Protein AF-A0A3C0BPY2-F1 (afdb_monomer)

pLDDT: mean 86.19, std 9.71, range [34.94, 95.62]

Solvent-accessible surface area (backbone atoms only — not comparable to full-atom values): 15015 Å² total; per-residue (Å²): 134,81,84,70,75,48,92,58,72,43,79,40,44,91,86,56,88,75,58,68,82,54,58,78,45,29,58,72,41,41,40,26,72,79,53,64,65,66,33,53,50,32,56,71,40,47,42,80,55,48,76,38,57,91,52,96,40,72,68,47,21,51,50,53,37,51,58,72,56,30,87,51,79,43,74,41,71,86,75,75,68,64,55,40,100,46,74,91,61,72,80,88,41,71,66,59,61,61,54,55,76,70,46,41,97,90,46,38,63,66,58,65,41,51,59,55,40,57,75,55,76,62,38,58,53,54,41,48,53,54,39,66,56,54,69,82,60,27,76,34,33,32,38,45,33,87,85,64,82,70,95,69,82,37,63,69,36,43,80,42,38,66,66,59,51,58,70,69,60,76,79,78,63,65,70,67,81,84,75,74,90,65,59,60,56,69,73,55,34,58,49,38,49,52,50,51,47,72,73,33,77,83,36,70,68,44,45,39,67,76,37,44,70,56,39,50,55,28,76,69,39,94,52,67,72,66,23,52,52,42,46,52,52,48,51,54,52,48,54,54,50,51,55,52,48,50,49,74,76,76,105

Sequence (251 aa):
YEVGSCSAPLALSAESFCAKRIISGCTVIPLSYGDGLESALLSYCGIPAAHAERNGTVSGTAAEFALDITSGPVFLCGLDLNAPAGYQHAQPNCIEVRNSSFDNRTVPKEGRISASRFSSQSLSVYSGWFKSLPAEKTKRLFRLSDHFKFADTLGSVADTDFDFFADSADGRNVFPAFTDANIPPQAELLKSERQFFENNKSSNEWLHSVFPAEYLGFMRSAGGQDAEAKKNSLLKRNDVLLSHLERILYE

Secondary structure (DSSP, 8-state):
------SS-EEEETT----HHHHTTS-EEEEE-SSHHHHHHHHHTT---EE----SSHHHHHHHHHHHH-SS-EEEES---S--SS-SSPSS-HHHHHHHTT--SSS-HHHHHHHTTS--HHHHHHHHHHHHS-HHHHTTEEEE-SS---SS-BTTBEEE-HHHHHHT--S---------TTPPPHHHHHHHHHHHHHHHTT-HHHHHHHSHHHHHHHHTS-SHHHHHHHHHHHHHHHHHHHHHHHHHHH-

Foldseek 3Di:
DDDDQDPDAAEDEPPDDDDPSNPVRHHYAYEDCCDFDVNVLCVLLQNDHQYWHDQLDPQRRVLVSPLVLWPAADEAEPPQLAQDQFDPDDPPDPVLVVCCVVADPVCHPNNVGNVSNPDDPSSVVVLVSLQPDDPVSLVRAEYEDCPDDHPDDSHSNYYDYVVVVVVRPPVPIDHRDDDPVRRDDPVSSLVSSVVVCVVPLPDLSNLCRPPVPLSVVLVPDPDDPSNVVSVVVSNVVSVVVVVVVCVVSPD

Structure (mmCIF, N/CA/C/O backbone):
data_AF-A0A3C0BPY2-F1
#
_entry.id   AF-A0A3C0BPY2-F1
#
loop_
_atom_site.group_PDB
_atom_site.id
_atom_site.type_symbol
_atom_site.label_atom_id
_atom_site.label_alt_id
_atom_site.label_comp_id
_atom_site.label_asym_id
_atom_site.label_entity_id
_atom_site.label_seq_id
_atom_site.pdbx_PDB_ins_code
_atom_site.Cartn_x
_atom_site.Cartn_y
_atom_site.Cartn_z
_atom_site.occupancy
_atom_site.B_iso_or_equiv
_atom_site.auth_seq_id
_atom_site.auth_comp_id
_atom_site.auth_asym_id
_atom_site.auth_atom_id
_atom_site.pdbx_PDB_model_num
ATOM 1 N N . TYR A 1 1 ? -17.082 1.935 -21.607 1.00 39.47 1 TYR A N 1
ATOM 2 C CA . TYR A 1 1 ? -15.930 1.075 -21.294 1.00 39.47 1 TYR A CA 1
ATOM 3 C C . TYR A 1 1 ? -16.473 -0.191 -20.668 1.00 39.47 1 TYR A C 1
ATOM 5 O O . TYR A 1 1 ? -16.932 -0.140 -19.533 1.00 39.47 1 TYR A O 1
ATOM 13 N N . GLU A 1 2 ? -16.548 -1.263 -21.453 1.00 34.94 2 GLU A N 1
ATOM 14 C CA . GLU A 1 2 ? -16.913 -2.593 -20.960 1.00 34.94 2 GLU A CA 1
ATOM 15 C C . GLU A 1 2 ? -15.837 -3.087 -19.991 1.00 34.94 2 GLU A C 1
ATOM 17 O O . GLU A 1 2 ? -14.648 -2.820 -20.173 1.00 34.94 2 GLU A O 1
ATOM 22 N N . VAL A 1 3 ? -16.273 -3.736 -18.915 1.00 44.41 3 VAL A N 1
ATOM 23 C CA . VAL A 1 3 ? -15.392 -4.255 -17.870 1.00 44.41 3 VAL A CA 1
ATOM 24 C C . VAL A 1 3 ? -14.778 -5.544 -18.403 1.00 44.41 3 VAL A C 1
ATOM 26 O O . VAL A 1 3 ? -15.410 -6.594 -18.369 1.00 44.41 3 VAL A O 1
ATOM 29 N N . GLY A 1 4 ? -13.560 -5.460 -18.936 1.00 49.69 4 GLY A N 1
ATOM 30 C CA . GLY A 1 4 ? -12.738 -6.651 -19.117 1.00 49.69 4 GLY A CA 1
ATOM 31 C C . GLY A 1 4 ? -12.469 -7.273 -17.748 1.00 49.69 4 GLY A C 1
ATOM 32 O O . GLY A 1 4 ? -12.167 -6.551 -16.795 1.00 49.69 4 GLY A O 1
ATOM 33 N N . SER A 1 5 ? -12.609 -8.594 -17.634 1.00 55.44 5 SER A N 1
ATOM 34 C CA . SER A 1 5 ? -12.142 -9.341 -16.465 1.00 55.44 5 SER A CA 1
ATOM 35 C C . SER A 1 5 ? -10.690 -8.967 -16.173 1.00 55.44 5 SER A C 1
ATOM 37 O O . SER A 1 5 ? -9.856 -8.945 -17.081 1.00 55.44 5 SER A O 1
ATOM 39 N N . CYS A 1 6 ? -10.388 -8.666 -14.920 1.00 63.44 6 CYS A N 1
ATOM 40 C CA . CYS A 1 6 ? -9.051 -8.296 -14.494 1.00 63.44 6 CYS A CA 1
ATOM 41 C C . CYS A 1 6 ? -8.149 -9.531 -14.549 1.00 63.44 6 CYS A C 1
ATOM 43 O O . CYS A 1 6 ? -8.358 -10.487 -13.807 1.00 63.44 6 CYS A O 1
ATOM 45 N N . SER A 1 7 ? -7.171 -9.540 -15.456 1.00 69.88 7 SER A N 1
ATOM 46 C CA . SER A 1 7 ? -6.290 -10.696 -15.663 1.00 69.88 7 SER A CA 1
ATOM 47 C C . SER A 1 7 ? -5.205 -10.843 -14.590 1.00 69.88 7 SER A C 1
ATOM 49 O O . SER A 1 7 ? -4.542 -11.874 -14.548 1.00 69.88 7 SER A O 1
ATOM 51 N N . ALA A 1 8 ? -5.003 -9.826 -13.746 1.00 78.38 8 ALA A N 1
ATOM 52 C CA . ALA A 1 8 ? -3.978 -9.801 -12.708 1.00 78.38 8 ALA A CA 1
ATOM 53 C C . ALA A 1 8 ? -4.601 -9.553 -11.320 1.00 78.38 8 ALA A C 1
ATOM 55 O O . ALA A 1 8 ? -5.454 -8.670 -11.195 1.00 78.38 8 ALA A O 1
ATOM 56 N N . PRO A 1 9 ? -4.179 -10.284 -10.271 1.00 86.00 9 PRO A N 1
ATOM 57 C CA . PRO A 1 9 ? -4.580 -9.996 -8.898 1.00 86.00 9 PRO A CA 1
ATOM 58 C C . PRO A 1 9 ? -4.164 -8.591 -8.446 1.00 86.00 9 PRO A C 1
ATOM 60 O O . PRO A 1 9 ? -3.132 -8.066 -8.866 1.00 86.00 9 PRO A O 1
ATOM 63 N N . LEU A 1 10 ? -4.944 -8.005 -7.539 1.00 89.00 10 LEU A N 1
ATOM 64 C CA . LEU A 1 10 ? -4.659 -6.715 -6.919 1.00 89.00 10 LEU A CA 1
ATOM 65 C C . LEU A 1 10 ? -4.246 -6.898 -5.465 1.00 89.00 10 LEU A C 1
ATOM 67 O O . LEU A 1 10 ? -5.067 -7.253 -4.623 1.00 89.00 10 LEU A O 1
ATOM 71 N N . ALA A 1 11 ? -2.989 -6.595 -5.163 1.00 90.94 11 ALA A N 1
ATOM 72 C CA . ALA A 1 11 ? -2.517 -6.482 -3.791 1.00 90.94 11 ALA A CA 1
ATOM 73 C C . ALA A 1 11 ? -2.907 -5.111 -3.214 1.00 90.94 11 ALA A C 1
ATOM 75 O O . ALA A 1 11 ? -2.488 -4.081 -3.743 1.00 90.94 11 ALA A O 1
ATOM 76 N N . LEU A 1 12 ? -3.733 -5.087 -2.163 1.00 91.56 12 LEU A N 1
ATOM 77 C CA . LEU A 1 12 ? -4.301 -3.859 -1.594 1.00 91.56 12 LEU A CA 1
ATOM 78 C C . LEU A 1 12 ? -4.134 -3.824 -0.074 1.00 91.56 12 LEU A C 1
ATOM 80 O O . LEU A 1 12 ? -4.549 -4.749 0.619 1.00 91.56 12 LEU A O 1
ATOM 84 N N . SER A 1 13 ? -3.585 -2.729 0.452 1.00 90.94 13 SER A N 1
ATOM 85 C CA . SER A 1 13 ? -3.630 -2.432 1.891 1.00 90.94 13 SER A CA 1
ATOM 86 C C . SER A 1 13 ? -4.968 -1.794 2.277 1.00 90.94 13 SER A C 1
ATOM 88 O O . SER A 1 13 ? -5.662 -1.239 1.423 1.00 90.94 13 SER A O 1
ATOM 90 N N . ALA A 1 14 ? -5.314 -1.799 3.568 1.00 86.75 14 ALA A N 1
ATOM 91 C CA . ALA A 1 14 ? -6.534 -1.153 4.072 1.00 86.75 14 ALA A CA 1
ATOM 92 C C . ALA A 1 14 ? -6.599 0.363 3.781 1.00 86.75 14 ALA A C 1
ATOM 94 O O . ALA A 1 14 ? -7.679 0.940 3.685 1.00 86.75 14 ALA A O 1
ATOM 95 N N . GLU A 1 15 ? -5.444 1.006 3.598 1.00 85.38 15 GLU A N 1
ATOM 96 C CA . GLU A 1 15 ? -5.321 2.432 3.268 1.00 85.38 15 GLU A CA 1
ATOM 97 C C . GLU A 1 15 ? -5.414 2.709 1.755 1.00 85.38 15 GLU A C 1
ATOM 99 O O . GLU A 1 15 ? -5.454 3.863 1.321 1.00 85.38 15 GLU A O 1
ATOM 104 N N . SER A 1 16 ? -5.428 1.660 0.926 1.00 87.56 16 SER A N 1
ATOM 105 C CA . SER A 1 16 ? -5.440 1.791 -0.528 1.00 87.56 16 SER A CA 1
ATOM 106 C C . SER A 1 16 ? -6.813 2.214 -1.042 1.00 87.56 16 SER A C 1
ATOM 108 O O . SER A 1 16 ? -7.844 1.641 -0.695 1.00 87.56 16 SER A O 1
ATOM 110 N N . PHE A 1 17 ? -6.833 3.170 -1.970 1.00 84.62 17 PHE A N 1
ATOM 111 C CA . PHE A 1 17 ? -8.037 3.464 -2.737 1.00 84.62 17 PHE A CA 1
ATOM 112 C C . PHE A 1 17 ? -8.109 2.564 -3.972 1.00 84.62 17 PHE A C 1
ATOM 114 O O . PHE A 1 17 ? -7.238 2.622 -4.840 1.00 84.62 17 PHE A O 1
ATOM 121 N N . CYS A 1 18 ? -9.188 1.795 -4.106 1.00 84.75 18 CYS A N 1
ATOM 122 C CA . CYS A 1 18 ? -9.498 1.079 -5.336 1.00 84.75 18 CYS A CA 1
ATOM 123 C C . CYS A 1 18 ? -10.992 1.207 -5.657 1.00 84.75 18 CYS A C 1
ATOM 125 O O . CYS A 1 18 ? -11.859 1.110 -4.789 1.00 84.75 18 CYS A O 1
ATOM 127 N N . ALA A 1 19 ? -11.311 1.490 -6.921 1.00 83.44 19 ALA A N 1
ATOM 128 C CA . ALA A 1 19 ? -12.693 1.701 -7.328 1.00 83.44 19 ALA A CA 1
ATOM 129 C C . ALA A 1 19 ? -13.484 0.385 -7.248 1.00 83.44 19 ALA A C 1
ATOM 131 O O . ALA A 1 19 ? -13.031 -0.633 -7.767 1.00 83.44 19 ALA A O 1
ATOM 132 N N . LYS A 1 20 ? -14.715 0.422 -6.712 1.00 82.62 20 LYS A N 1
ATOM 133 C CA . LYS A 1 20 ? -15.595 -0.760 -6.576 1.00 82.62 20 LYS A CA 1
ATOM 134 C C . LYS A 1 20 ? -15.704 -1.583 -7.865 1.00 82.62 20 LYS A C 1
ATOM 136 O O . LYS A 1 20 ? -15.666 -2.808 -7.819 1.00 82.62 20 LYS A O 1
ATOM 141 N N . ARG A 1 21 ? -15.790 -0.909 -9.020 1.00 82.06 21 ARG A N 1
ATOM 142 C CA . ARG A 1 21 ? -15.861 -1.549 -10.347 1.00 82.06 21 ARG A CA 1
ATOM 143 C C . ARG A 1 21 ? -14.627 -2.387 -10.704 1.00 82.06 21 ARG A C 1
ATOM 145 O O . ARG A 1 21 ? -14.759 -3.325 -11.469 1.00 82.06 21 ARG A O 1
ATOM 152 N N . ILE A 1 22 ? -13.454 -2.020 -10.185 1.00 82.50 22 ILE A N 1
ATOM 153 C CA . ILE A 1 22 ? -12.196 -2.743 -10.395 1.00 82.50 22 ILE A CA 1
ATOM 154 C C . ILE A 1 22 ? -12.152 -3.927 -9.426 1.00 82.50 22 ILE A C 1
ATOM 156 O O . ILE A 1 22 ? -12.019 -5.062 -9.862 1.00 82.50 22 ILE A O 1
ATOM 160 N N . ILE A 1 23 ? -12.369 -3.668 -8.130 1.00 84.50 23 ILE A N 1
ATOM 161 C CA . ILE A 1 23 ? -12.378 -4.697 -7.075 1.00 84.50 23 ILE A CA 1
ATOM 162 C C . ILE A 1 23 ? -13.339 -5.845 -7.412 1.00 84.50 23 ILE A C 1
ATOM 164 O O . ILE A 1 23 ? -12.991 -7.003 -7.239 1.00 84.50 23 ILE A O 1
ATOM 168 N N . SER A 1 24 ? -14.530 -5.536 -7.936 1.00 82.25 24 SER A N 1
ATOM 169 C CA . SER A 1 24 ? -15.562 -6.549 -8.222 1.00 82.25 24 SER A CA 1
ATOM 170 C C . SER A 1 24 ? -15.168 -7.548 -9.319 1.00 82.25 24 SER A C 1
ATOM 172 O O . SER A 1 24 ? -15.837 -8.565 -9.468 1.00 82.25 24 SER A O 1
ATOM 174 N N . GLY A 1 25 ? -14.136 -7.247 -10.115 1.00 82.19 25 GLY A N 1
ATOM 175 C CA . GLY A 1 25 ? -13.687 -8.079 -11.233 1.00 82.19 25 GLY A CA 1
ATOM 176 C C . GLY A 1 25 ? -12.258 -8.607 -11.102 1.00 82.19 25 GLY A C 1
ATOM 177 O O . GLY A 1 25 ? -11.792 -9.231 -12.053 1.00 82.19 25 GLY A O 1
ATOM 178 N N . CYS A 1 26 ? -11.568 -8.344 -9.985 1.00 85.00 26 CYS A N 1
ATOM 179 C CA . CYS A 1 26 ? -10.195 -8.786 -9.718 1.00 85.00 26 CYS A CA 1
ATOM 180 C C . CYS A 1 26 ? -10.144 -9.645 -8.449 1.00 85.00 26 CYS A C 1
ATOM 182 O O . CYS A 1 26 ? -10.808 -9.337 -7.462 1.00 85.00 26 CYS A O 1
ATOM 184 N N . THR A 1 27 ? -9.268 -10.650 -8.424 1.00 85.44 27 THR A N 1
ATOM 185 C CA . THR A 1 27 ? -8.829 -11.259 -7.161 1.00 85.44 27 THR A CA 1
ATOM 186 C C . THR A 1 27 ? -8.107 -10.205 -6.327 1.00 85.44 27 THR A C 1
ATOM 188 O O . THR A 1 27 ? -7.205 -9.535 -6.834 1.00 85.44 27 THR A O 1
ATOM 191 N N . VAL A 1 28 ? -8.490 -10.052 -5.060 1.00 87.94 28 VAL A N 1
ATOM 192 C CA . VAL A 1 28 ? -7.837 -9.128 -4.125 1.00 87.94 28 VAL A CA 1
ATOM 193 C C . VAL A 1 28 ? -6.961 -9.915 -3.164 1.00 87.94 28 VAL A C 1
ATOM 195 O O . VAL A 1 28 ? -7.424 -10.861 -2.537 1.00 87.94 28 VAL A O 1
ATOM 198 N N . ILE A 1 29 ? -5.709 -9.487 -3.028 1.00 89.62 29 ILE A N 1
ATOM 199 C CA . ILE A 1 29 ? -4.759 -9.982 -2.036 1.00 89.62 29 ILE A CA 1
ATOM 200 C C . ILE A 1 29 ? -4.646 -8.902 -0.954 1.00 89.62 29 ILE A C 1
ATOM 202 O O . ILE A 1 29 ? -4.067 -7.843 -1.216 1.00 89.62 29 ILE A O 1
ATOM 206 N N . PRO A 1 30 ? -5.206 -9.113 0.248 1.00 91.25 30 PRO A N 1
ATOM 207 C CA . PRO A 1 30 ? -5.050 -8.161 1.337 1.00 91.25 30 PRO A CA 1
ATOM 208 C C . PRO A 1 30 ? -3.574 -8.040 1.719 1.00 91.25 30 PRO A C 1
ATOM 210 O O . PRO A 1 30 ? -2.907 -9.049 1.944 1.00 91.25 30 PRO A O 1
ATOM 213 N N . LEU A 1 31 ? -3.066 -6.814 1.803 1.00 92.75 31 LEU A N 1
ATOM 214 C CA . LEU A 1 31 ? -1.754 -6.523 2.368 1.00 92.75 31 LEU A CA 1
ATOM 215 C C . LEU A 1 31 ? -1.907 -6.173 3.845 1.00 92.75 31 LEU A C 1
ATOM 217 O O . LEU A 1 31 ? -2.734 -5.333 4.204 1.00 92.75 31 LEU A O 1
ATOM 221 N N . SER A 1 32 ? -1.081 -6.791 4.683 1.00 92.69 32 SER A N 1
ATOM 222 C CA . SER A 1 32 ? -1.003 -6.519 6.116 1.00 92.69 32 SER A CA 1
ATOM 223 C C . SER A 1 32 ? 0.410 -6.101 6.493 1.00 92.69 32 SER A C 1
ATOM 225 O O . SER A 1 32 ? 1.390 -6.763 6.148 1.00 92.69 32 SER A O 1
ATOM 227 N N . TYR A 1 33 ? 0.505 -5.024 7.266 1.00 91.94 33 TYR A N 1
ATOM 228 C CA . TYR A 1 33 ? 1.771 -4.565 7.828 1.00 91.94 33 TYR A CA 1
ATOM 229 C C . TYR A 1 33 ? 2.132 -5.260 9.153 1.00 91.94 33 TYR A C 1
ATOM 231 O O . TYR A 1 33 ? 3.181 -4.987 9.728 1.00 91.94 33 TYR A O 1
ATOM 239 N N . GLY A 1 34 ? 1.285 -6.179 9.634 1.00 89.50 34 GLY A N 1
ATOM 240 C CA . GLY A 1 34 ? 1.488 -6.932 10.875 1.00 89.50 34 GLY A CA 1
ATOM 241 C C . GLY A 1 34 ? 1.080 -6.191 12.151 1.00 89.50 34 GLY A C 1
ATOM 242 O O . GLY A 1 34 ? 1.196 -6.744 13.242 1.00 89.50 34 GLY A O 1
ATOM 243 N N . ASP A 1 35 ? 0.573 -4.966 12.033 1.00 86.94 35 ASP A N 1
ATOM 244 C CA . ASP A 1 35 ? 0.085 -4.150 13.138 1.00 86.94 35 ASP A CA 1
ATOM 245 C C . ASP A 1 35 ? -1.286 -3.529 12.832 1.00 86.94 35 ASP A C 1
ATOM 247 O O . ASP A 1 35 ? -1.853 -3.708 11.752 1.00 86.94 35 ASP A O 1
ATOM 251 N N . GLY A 1 36 ? -1.842 -2.836 13.824 1.00 84.75 36 GLY A N 1
ATOM 252 C CA . GLY A 1 36 ? -3.071 -2.070 13.666 1.00 84.75 36 GLY A CA 1
ATOM 253 C C . GLY A 1 36 ? -4.353 -2.899 13.597 1.00 84.75 36 GLY A C 1
ATOM 254 O O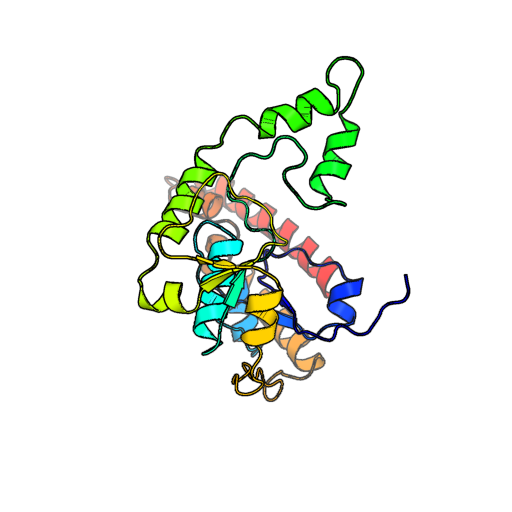 . GLY A 1 36 ? -4.385 -4.122 13.775 1.00 84.75 36 GLY A O 1
ATOM 255 N N . LEU A 1 37 ? -5.444 -2.170 13.368 1.00 84.69 37 LEU A N 1
ATOM 256 C CA . LEU A 1 37 ? -6.793 -2.714 13.346 1.00 84.69 37 LEU A CA 1
ATOM 257 C C . LEU A 1 37 ? -6.999 -3.673 12.172 1.00 84.69 37 LEU A C 1
ATOM 259 O O . LEU A 1 37 ? -7.670 -4.690 12.342 1.00 84.69 37 LEU A O 1
ATOM 263 N N . GLU A 1 38 ? -6.424 -3.378 11.000 1.00 87.50 38 GLU A N 1
ATOM 264 C CA . GLU A 1 38 ? -6.613 -4.222 9.822 1.00 87.50 38 GLU A CA 1
ATOM 265 C C . GLU A 1 38 ? -6.020 -5.613 10.031 1.00 87.50 38 GLU A C 1
ATOM 267 O O . GLU A 1 38 ? -6.679 -6.611 9.750 1.00 87.50 38 GLU A O 1
ATOM 272 N N . SER A 1 39 ? -4.817 -5.693 10.604 1.00 90.12 39 SER A N 1
ATOM 273 C CA . SER A 1 39 ? -4.141 -6.966 10.854 1.00 90.12 39 SER A CA 1
ATOM 274 C C . SER A 1 39 ? -4.885 -7.785 11.908 1.00 90.12 39 SER A C 1
ATOM 276 O O . SER A 1 39 ? -5.045 -8.996 11.750 1.00 90.12 39 SER A O 1
ATOM 278 N N . ALA A 1 40 ? -5.403 -7.126 12.951 1.00 89.94 40 ALA A N 1
ATOM 279 C CA . ALA A 1 40 ? -6.220 -7.772 13.974 1.00 89.94 40 ALA A CA 1
ATOM 280 C C . ALA A 1 40 ? -7.543 -8.311 13.405 1.00 89.94 40 ALA A C 1
ATOM 282 O O . ALA A 1 40 ? -7.905 -9.452 13.690 1.00 89.94 40 ALA A O 1
ATOM 283 N N . LEU A 1 41 ? -8.240 -7.524 12.578 1.00 90.62 41 LEU A N 1
ATOM 284 C CA . LEU A 1 41 ? -9.507 -7.920 11.963 1.00 90.62 41 LEU A CA 1
ATOM 285 C C . LEU A 1 41 ? -9.321 -9.076 10.973 1.00 90.62 41 LEU A C 1
ATOM 287 O O . LEU A 1 41 ? -10.059 -10.059 11.048 1.00 90.62 41 LEU A O 1
ATOM 291 N N . LEU A 1 42 ? -8.331 -8.985 10.077 1.00 91.56 42 LEU A N 1
ATOM 292 C CA . LEU A 1 42 ? -8.026 -10.037 9.099 1.00 91.56 42 LEU A CA 1
ATOM 293 C C . LEU A 1 42 ? -7.674 -11.350 9.809 1.00 91.56 42 LEU A C 1
ATOM 295 O O . LEU A 1 42 ? -8.245 -12.390 9.487 1.00 91.56 42 LEU A O 1
ATOM 299 N N . SER A 1 43 ? -6.817 -11.283 10.834 1.00 91.94 43 SER A N 1
ATOM 300 C CA . SER A 1 43 ? -6.444 -12.436 11.659 1.00 91.94 43 SER A CA 1
ATOM 301 C C . SER A 1 43 ? -7.648 -13.044 12.387 1.00 91.94 43 SER A C 1
ATOM 303 O O . SER A 1 43 ? -7.872 -14.251 12.308 1.00 91.94 43 SER A O 1
ATOM 305 N N . TYR A 1 44 ? -8.482 -12.216 13.030 1.00 92.50 44 TYR A N 1
ATOM 306 C CA . TYR A 1 44 ? -9.684 -12.682 13.730 1.00 92.50 44 TYR A CA 1
ATOM 307 C C . TYR A 1 44 ? -10.685 -13.355 12.786 1.00 92.50 44 TYR A C 1
ATOM 309 O O . TYR A 1 44 ? -11.303 -14.358 13.139 1.00 92.50 44 TYR A O 1
ATOM 317 N N . CYS A 1 45 ? -10.835 -12.818 11.576 1.00 92.12 45 CYS A N 1
ATOM 318 C CA . CYS A 1 45 ? -11.724 -13.368 10.560 1.00 92.12 45 CYS A CA 1
ATOM 319 C C . CYS A 1 45 ? -11.116 -14.557 9.803 1.00 92.12 45 CYS A C 1
ATOM 321 O O . CYS A 1 45 ? -11.784 -15.100 8.930 1.00 92.12 45 CYS A O 1
ATOM 323 N N . GLY A 1 46 ? -9.873 -14.960 10.092 1.00 91.12 46 GLY A N 1
ATOM 324 C CA . GLY A 1 46 ? -9.188 -16.025 9.358 1.00 91.12 46 GLY A CA 1
ATOM 325 C C . GLY A 1 46 ? -8.920 -15.683 7.889 1.00 91.12 46 GLY A C 1
ATOM 326 O O . GLY A 1 46 ? -8.789 -16.587 7.069 1.00 91.12 46 GLY A O 1
ATOM 327 N N . ILE A 1 47 ? -8.865 -14.395 7.538 1.00 89.94 47 ILE A N 1
ATOM 328 C CA . ILE A 1 47 ? -8.586 -13.939 6.176 1.00 89.94 47 ILE A CA 1
ATOM 329 C C . ILE A 1 47 ? -7.063 -13.914 5.978 1.00 89.94 47 ILE A C 1
ATOM 331 O O . ILE A 1 47 ? -6.372 -13.177 6.688 1.00 89.94 47 ILE A O 1
ATOM 335 N N . PRO A 1 48 ? -6.514 -14.673 5.010 1.00 89.12 48 PRO A N 1
ATOM 336 C CA . PRO A 1 48 ? -5.096 -14.616 4.691 1.00 89.12 48 PRO A CA 1
ATOM 337 C C . PRO A 1 48 ? -4.722 -13.230 4.166 1.00 89.12 48 PRO A C 1
ATOM 339 O O . PRO A 1 48 ? -5.385 -12.689 3.280 1.00 89.12 48 PRO A O 1
ATOM 342 N N . ALA A 1 49 ? -3.626 -12.682 4.679 1.00 90.19 49 ALA A N 1
ATOM 343 C CA . ALA A 1 49 ? -3.052 -11.435 4.203 1.00 90.19 49 ALA A CA 1
ATOM 344 C C . ALA A 1 49 ? -1.578 -11.647 3.872 1.00 90.19 49 ALA A C 1
ATOM 346 O O . ALA A 1 49 ? -0.863 -12.347 4.592 1.00 90.19 49 ALA A O 1
ATOM 347 N N . ALA A 1 50 ? -1.124 -11.045 2.779 1.00 91.38 50 ALA A N 1
ATOM 348 C CA . ALA A 1 50 ? 0.282 -11.040 2.434 1.00 91.38 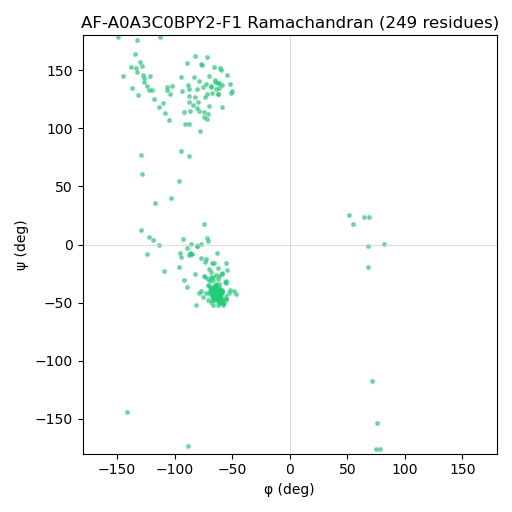50 ALA A CA 1
ATOM 349 C C . ALA A 1 50 ? 0.994 -9.962 3.257 1.00 91.38 50 ALA A C 1
ATOM 351 O O . ALA A 1 50 ? 0.504 -8.836 3.388 1.00 91.38 50 ALA A O 1
ATOM 352 N N . HIS A 1 51 ? 2.139 -10.315 3.833 1.00 91.81 51 HIS A N 1
ATOM 353 C CA . HIS A 1 51 ? 2.933 -9.355 4.582 1.00 91.81 51 HIS A CA 1
ATOM 354 C C . HIS A 1 51 ? 3.522 -8.304 3.637 1.00 91.81 51 HIS A C 1
ATOM 356 O O . HIS A 1 51 ? 4.032 -8.647 2.572 1.00 91.81 51 HIS A O 1
ATOM 362 N N . ALA A 1 52 ? 3.455 -7.037 4.033 1.00 93.06 52 ALA A N 1
ATOM 363 C CA . ALA A 1 52 ? 4.128 -5.936 3.362 1.00 93.06 52 ALA A CA 1
ATOM 364 C C . ALA A 1 52 ? 4.844 -5.060 4.393 1.00 93.06 52 ALA A C 1
ATOM 366 O O . ALA A 1 52 ? 4.396 -4.935 5.531 1.00 93.06 52 ALA A O 1
ATOM 367 N N . GLU A 1 53 ? 5.920 -4.395 3.978 1.00 91.50 53 GLU A N 1
ATOM 368 C CA . GLU A 1 53 ? 6.668 -3.469 4.830 1.00 91.50 53 GLU A CA 1
ATOM 369 C C . GLU A 1 53 ? 6.412 -2.009 4.439 1.00 91.50 53 GLU A C 1
ATOM 371 O O . GLU A 1 53 ? 6.438 -1.645 3.257 1.00 91.50 53 GLU A O 1
ATOM 376 N N . ARG A 1 54 ? 6.196 -1.131 5.430 1.00 88.44 54 ARG A N 1
ATOM 377 C CA . ARG A 1 54 ? 6.038 0.316 5.200 1.00 88.44 54 ARG A CA 1
ATOM 378 C C . ARG A 1 54 ? 7.400 0.945 4.889 1.00 88.44 54 ARG A C 1
ATOM 380 O O . ARG A 1 54 ? 8.243 1.049 5.770 1.00 88.44 54 ARG A O 1
ATOM 387 N N . ASN A 1 55 ? 7.587 1.443 3.664 1.00 85.25 55 ASN A N 1
ATOM 388 C CA . ASN A 1 55 ? 8.888 1.930 3.174 1.00 85.25 55 ASN A CA 1
ATOM 389 C C . ASN A 1 55 ? 8.917 3.433 2.835 1.00 85.25 55 ASN A C 1
ATOM 391 O O . ASN A 1 55 ? 9.536 3.866 1.864 1.00 85.25 55 ASN A O 1
ATOM 395 N N . GLY A 1 56 ? 8.203 4.262 3.605 1.00 77.62 56 GLY A N 1
ATOM 396 C CA . GLY A 1 56 ? 8.149 5.727 3.430 1.00 77.62 56 GLY A CA 1
ATOM 397 C C . GLY A 1 56 ? 7.444 6.217 2.151 1.00 77.62 56 GLY A C 1
ATOM 398 O O . GLY A 1 56 ? 6.985 7.358 2.107 1.00 77.62 56 GLY A O 1
ATOM 399 N N . THR A 1 57 ? 7.303 5.355 1.139 1.00 86.75 57 THR A N 1
ATOM 400 C CA . THR A 1 57 ? 6.503 5.540 -0.077 1.00 86.75 57 THR A CA 1
ATOM 401 C C . THR A 1 57 ? 5.743 4.271 -0.424 1.00 86.75 57 THR A C 1
ATOM 403 O O . THR A 1 57 ? 6.220 3.164 -0.174 1.00 86.75 57 THR A O 1
ATOM 406 N N . VAL A 1 58 ? 4.606 4.437 -1.103 1.00 88.62 58 VAL A N 1
ATOM 407 C CA . VAL A 1 58 ? 3.852 3.315 -1.680 1.00 88.62 58 VAL A CA 1
ATOM 408 C C . VAL A 1 58 ? 4.712 2.536 -2.683 1.00 88.62 58 VAL A C 1
ATOM 410 O O . VAL A 1 58 ? 4.685 1.310 -2.681 1.00 88.62 58 VAL A O 1
ATOM 413 N N . SER A 1 59 ? 5.529 3.223 -3.492 1.00 91.56 59 SER A N 1
ATOM 414 C CA . SER A 1 59 ? 6.412 2.577 -4.473 1.00 91.56 59 SER A CA 1
ATOM 415 C C . SER A 1 59 ? 7.507 1.730 -3.825 1.00 91.56 59 SER A C 1
ATOM 417 O O . SER A 1 59 ? 7.822 0.665 -4.341 1.00 91.56 59 SER A O 1
ATOM 419 N N . GLY A 1 60 ? 8.071 2.174 -2.699 1.00 92.94 60 GLY A N 1
ATOM 420 C CA . GLY A 1 60 ? 9.045 1.396 -1.935 1.00 92.94 60 GLY A CA 1
ATOM 421 C C . GLY A 1 60 ? 8.416 0.148 -1.321 1.00 92.94 60 GLY A C 1
ATOM 422 O O . GLY A 1 60 ? 8.965 -0.940 -1.455 1.00 92.94 60 GLY A O 1
ATOM 423 N N . THR A 1 61 ? 7.218 0.278 -0.740 1.00 93.50 61 THR A N 1
ATOM 424 C CA . THR A 1 61 ? 6.461 -0.872 -0.216 1.00 93.50 61 THR A CA 1
ATOM 425 C C . THR A 1 61 ? 6.138 -1.873 -1.321 1.00 93.50 61 THR A C 1
ATOM 427 O O . THR A 1 61 ? 6.333 -3.068 -1.133 1.00 93.50 61 THR A O 1
ATOM 430 N N . ALA A 1 62 ? 5.696 -1.398 -2.487 1.00 93.56 62 ALA A N 1
ATOM 431 C CA . ALA A 1 62 ? 5.410 -2.259 -3.629 1.00 93.56 62 ALA A CA 1
ATOM 432 C C . ALA A 1 62 ? 6.670 -2.952 -4.175 1.00 93.56 62 ALA A C 1
ATOM 434 O O . ALA A 1 62 ? 6.601 -4.122 -4.544 1.00 93.56 62 ALA A O 1
ATOM 435 N N . ALA A 1 63 ? 7.811 -2.254 -4.212 1.00 94.50 63 ALA A N 1
ATOM 436 C CA . ALA A 1 63 ? 9.081 -2.815 -4.665 1.00 94.50 63 ALA A CA 1
ATOM 437 C C . ALA A 1 63 ? 9.571 -3.935 -3.739 1.00 94.50 63 ALA A C 1
ATOM 439 O O . ALA A 1 63 ? 9.909 -5.009 -4.230 1.00 94.50 63 ALA A O 1
ATOM 440 N N . GLU A 1 64 ? 9.568 -3.705 -2.421 1.00 94.12 64 GLU A N 1
ATOM 441 C CA . GLU A 1 64 ? 9.952 -4.728 -1.440 1.00 94.12 64 GLU A CA 1
ATOM 442 C C . GLU A 1 64 ? 9.022 -5.933 -1.503 1.00 94.12 64 GLU A C 1
ATOM 444 O O . GLU A 1 64 ? 9.470 -7.057 -1.709 1.00 94.12 64 GLU A O 1
ATOM 449 N N . PHE A 1 65 ? 7.713 -5.682 -1.475 1.00 93.25 65 PHE A N 1
ATOM 450 C CA . PHE A 1 65 ? 6.721 -6.741 -1.584 1.00 93.25 65 PHE A CA 1
ATOM 451 C C . PHE A 1 65 ? 6.918 -7.593 -2.846 1.00 93.25 65 PHE A C 1
ATOM 453 O O . PHE A 1 65 ? 6.935 -8.819 -2.771 1.00 93.25 65 PHE A O 1
ATOM 460 N N . ALA A 1 66 ? 7.116 -6.964 -4.010 1.00 92.31 66 ALA A N 1
ATOM 461 C CA . ALA A 1 66 ? 7.340 -7.677 -5.265 1.00 92.31 66 ALA A CA 1
ATOM 462 C C . ALA A 1 66 ? 8.647 -8.489 -5.265 1.00 92.31 66 ALA A C 1
ATOM 464 O O . ALA A 1 66 ? 8.683 -9.594 -5.810 1.00 92.31 66 ALA A O 1
ATOM 465 N N . LEU A 1 67 ? 9.717 -7.965 -4.664 1.00 91.94 67 LEU A N 1
ATOM 466 C CA . LEU A 1 67 ? 10.996 -8.667 -4.549 1.00 91.94 67 LEU A CA 1
ATOM 467 C C . LEU A 1 67 ? 10.930 -9.870 -3.604 1.00 91.94 67 LEU A C 1
ATOM 469 O O . LEU A 1 67 ? 11.651 -10.839 -3.853 1.00 91.94 67 LEU A O 1
ATOM 473 N N . ASP A 1 68 ? 10.081 -9.810 -2.578 1.00 90.75 68 ASP A N 1
ATOM 474 C CA . ASP A 1 68 ? 9.892 -10.877 -1.592 1.00 90.75 68 ASP A CA 1
ATOM 475 C C . ASP A 1 68 ? 9.043 -12.028 -2.136 1.00 90.75 68 ASP A C 1
ATOM 477 O O . ASP A 1 68 ? 9.344 -13.199 -1.902 1.00 90.75 68 ASP A O 1
ATOM 481 N N . ILE A 1 69 ? 7.990 -11.717 -2.898 1.00 88.44 69 ILE A N 1
ATOM 482 C CA . ILE A 1 69 ? 7.076 -12.739 -3.431 1.00 88.44 69 ILE A CA 1
ATOM 483 C C . ILE A 1 69 ? 7.533 -13.318 -4.777 1.00 88.44 69 ILE A C 1
ATOM 485 O O . ILE A 1 69 ? 6.931 -14.273 -5.267 1.00 88.44 69 ILE A O 1
ATOM 489 N N . THR A 1 70 ? 8.562 -12.749 -5.413 1.00 87.81 70 THR A N 1
ATOM 490 C CA . THR A 1 70 ? 9.060 -13.215 -6.716 1.00 87.81 70 THR A CA 1
ATOM 491 C C . THR A 1 70 ? 10.562 -13.469 -6.698 1.00 87.81 70 THR A C 1
ATOM 493 O O . THR A 1 70 ? 11.335 -12.738 -6.085 1.00 87.81 70 THR A O 1
ATOM 496 N N . SER A 1 71 ? 11.010 -14.472 -7.456 1.00 86.31 71 SER A N 1
ATOM 497 C CA . SER A 1 71 ? 12.439 -14.703 -7.717 1.00 86.31 71 SER A CA 1
ATOM 498 C C . SER A 1 71 ? 12.931 -14.056 -9.017 1.00 86.31 71 SER A C 1
ATOM 500 O O . SER A 1 71 ? 14.133 -14.036 -9.273 1.00 86.31 71 SER A O 1
ATOM 502 N N . GLY A 1 72 ? 12.010 -13.570 -9.853 1.00 87.69 72 GLY A N 1
ATOM 503 C CA . GLY A 1 72 ? 12.297 -13.016 -11.175 1.00 87.69 72 GLY A CA 1
ATOM 504 C C . GLY A 1 72 ? 12.612 -11.514 -11.168 1.00 87.69 72 GLY A C 1
ATOM 505 O O . GLY A 1 72 ? 12.739 -10.907 -10.098 1.00 87.69 72 GLY A O 1
ATOM 506 N N . PRO A 1 73 ? 12.755 -10.918 -12.363 1.00 91.56 73 PRO A N 1
ATOM 507 C CA . PRO A 1 73 ? 12.851 -9.473 -12.553 1.00 91.56 73 PRO A CA 1
ATOM 508 C C . PRO A 1 73 ? 11.582 -8.733 -12.096 1.00 91.56 73 PRO A C 1
ATOM 510 O O . PRO A 1 73 ? 10.462 -9.168 -12.365 1.00 91.56 73 PRO A O 1
ATOM 513 N N . VAL A 1 74 ? 11.763 -7.586 -11.445 1.00 93.12 74 VAL A N 1
ATOM 514 C CA . VAL A 1 74 ? 10.719 -6.668 -10.978 1.00 93.12 74 VAL A CA 1
ATOM 515 C C . VAL A 1 74 ? 10.897 -5.330 -11.686 1.00 93.12 74 VAL A C 1
ATOM 517 O O . VAL A 1 74 ? 11.963 -4.717 -11.620 1.00 93.12 74 VAL A O 1
ATOM 520 N N . PHE A 1 75 ? 9.834 -4.859 -12.333 1.00 93.81 75 PHE A N 1
ATOM 521 C CA . PHE A 1 75 ? 9.849 -3.640 -13.137 1.00 93.81 75 PHE A CA 1
ATOM 522 C C . PHE A 1 75 ? 8.966 -2.556 -12.518 1.00 93.81 75 PHE A C 1
ATOM 524 O O . PHE A 1 75 ? 7.751 -2.705 -12.388 1.00 93.81 75 PHE A O 1
ATOM 531 N N . LEU A 1 76 ? 9.586 -1.437 -12.157 1.00 93.81 76 LEU A N 1
ATOM 532 C CA . LEU A 1 76 ? 8.935 -0.247 -11.626 1.00 93.81 76 LEU A CA 1
ATOM 533 C C . LEU A 1 76 ? 8.488 0.632 -12.792 1.00 93.81 76 LEU A C 1
ATOM 535 O O . LEU A 1 76 ? 9.319 1.168 -13.525 1.00 93.81 76 LEU A O 1
ATOM 539 N N . CYS A 1 77 ? 7.178 0.799 -12.945 1.00 90.25 77 CYS A N 1
ATOM 540 C CA . CYS A 1 77 ? 6.586 1.630 -13.991 1.00 90.25 77 CYS A CA 1
ATOM 541 C C . CYS A 1 77 ? 6.138 2.980 -13.415 1.00 90.25 77 CYS A C 1
ATOM 543 O O . CYS A 1 77 ? 5.526 3.025 -12.347 1.00 90.25 77 CYS A O 1
ATOM 545 N N . GLY A 1 78 ? 6.413 4.080 -14.125 1.00 87.81 78 GLY A N 1
ATOM 546 C CA . GLY A 1 78 ? 5.990 5.428 -13.713 1.00 87.81 78 GLY A CA 1
ATOM 547 C C . GLY A 1 78 ? 6.708 5.969 -12.468 1.00 87.81 78 GLY A C 1
ATOM 548 O O . GLY A 1 78 ? 6.164 6.817 -11.761 1.00 87.81 78 GLY A O 1
ATOM 549 N N . LEU A 1 79 ? 7.907 5.459 -12.166 1.00 89.94 79 LEU A N 1
ATOM 550 C CA . LEU A 1 79 ? 8.710 5.886 -11.021 1.00 89.94 79 LEU A CA 1
ATOM 551 C C . LEU A 1 79 ? 9.724 6.969 -11.418 1.00 89.94 79 LEU A C 1
ATOM 553 O O . LEU A 1 79 ? 10.908 6.696 -11.599 1.00 89.94 79 LEU A O 1
ATOM 557 N N . ASP A 1 80 ? 9.272 8.216 -11.512 1.00 86.31 80 ASP A N 1
ATOM 558 C CA . ASP A 1 80 ? 10.150 9.322 -11.921 1.00 86.31 80 ASP A CA 1
ATOM 559 C C . ASP A 1 80 ? 11.056 9.808 -10.780 1.00 86.31 80 ASP A C 1
ATOM 561 O O . ASP A 1 80 ? 12.237 10.079 -10.990 1.00 86.31 80 ASP A O 1
ATOM 565 N N . LEU A 1 81 ? 10.490 9.920 -9.568 1.00 84.50 81 LEU A N 1
ATOM 566 C CA . LEU A 1 81 ? 11.125 10.470 -8.355 1.00 84.50 81 LEU A CA 1
ATOM 567 C C . LEU A 1 81 ? 11.777 11.852 -8.543 1.00 84.50 81 LEU A C 1
ATOM 569 O O . LEU A 1 81 ? 12.659 12.241 -7.780 1.00 84.50 81 LEU A O 1
ATOM 573 N N . ASN A 1 82 ? 11.292 12.614 -9.519 1.00 80.25 82 ASN A N 1
ATOM 574 C CA . ASN A 1 82 ? 11.719 13.974 -9.809 1.00 80.25 82 ASN A CA 1
ATOM 575 C C . ASN A 1 82 ? 10.497 14.895 -9.934 1.00 80.25 82 ASN A C 1
ATOM 577 O O . ASN A 1 82 ? 9.394 14.433 -10.218 1.00 80.25 82 ASN A O 1
ATOM 581 N N . ALA A 1 83 ? 10.688 16.197 -9.726 1.00 79.88 83 ALA A N 1
ATOM 582 C CA . ALA A 1 83 ? 9.642 17.197 -9.894 1.00 79.88 83 ALA A CA 1
ATOM 583 C C . ALA A 1 83 ? 9.383 17.439 -11.399 1.00 79.88 83 ALA A C 1
ATOM 585 O O . ALA A 1 83 ? 10.241 18.013 -12.078 1.00 79.88 83 ALA A O 1
ATOM 586 N N . PRO A 1 84 ? 8.234 17.011 -11.964 1.00 76.44 84 PRO A N 1
ATOM 587 C CA . PRO A 1 84 ? 7.991 17.160 -13.391 1.00 76.44 84 PRO A CA 1
ATOM 588 C C . PRO A 1 84 ? 7.608 18.600 -13.727 1.00 76.44 84 PRO A C 1
ATOM 590 O O . PRO A 1 84 ? 7.021 19.314 -12.917 1.00 76.44 84 PRO A O 1
ATOM 593 N N . ALA A 1 85 ? 7.836 19.014 -14.975 1.00 75.31 85 ALA A N 1
ATOM 594 C CA . ALA A 1 85 ? 7.379 20.310 -15.480 1.00 75.31 85 ALA A CA 1
ATOM 595 C C . ALA A 1 85 ? 5.845 20.387 -15.681 1.00 75.31 85 ALA A C 1
ATOM 597 O O . ALA A 1 85 ? 5.336 21.405 -16.142 1.00 75.31 85 ALA A O 1
ATOM 598 N N . GLY A 1 86 ? 5.083 19.350 -15.347 1.00 80.50 86 GLY A N 1
ATOM 599 C CA . GLY A 1 86 ? 3.643 19.272 -15.586 1.00 80.50 86 GLY A CA 1
ATOM 600 C C . GLY A 1 86 ? 2.917 18.604 -14.429 1.00 80.50 86 GLY A C 1
ATOM 601 O O . GLY A 1 86 ? 3.282 18.788 -13.273 1.00 80.50 86 GLY A O 1
ATOM 602 N N . TYR A 1 87 ? 1.879 17.830 -14.738 1.00 81.19 87 TYR A N 1
ATOM 603 C CA . TYR A 1 87 ? 1.175 17.061 -13.717 1.00 81.19 87 TYR A CA 1
ATOM 604 C C . TYR A 1 87 ? 2.121 16.088 -13.007 1.00 81.19 87 TYR A C 1
ATOM 606 O O . TYR A 1 87 ? 2.895 15.391 -13.655 1.00 81.19 87 TYR A O 1
ATOM 614 N N . GLN A 1 88 ? 2.000 15.998 -11.682 1.00 79.25 88 GLN A N 1
ATOM 615 C CA . GLN A 1 88 ? 2.759 15.035 -10.873 1.00 79.25 88 GLN A CA 1
ATOM 616 C C . GLN A 1 88 ? 2.270 13.592 -11.002 1.00 79.25 88 GLN A C 1
ATOM 618 O O . GLN A 1 88 ? 2.951 12.666 -10.576 1.00 79.25 88 GLN A O 1
ATOM 623 N N . HIS A 1 89 ? 1.071 13.395 -11.545 1.00 83.56 89 HIS A N 1
ATOM 624 C CA . HIS A 1 89 ? 0.431 12.093 -11.622 1.00 83.56 89 HIS A CA 1
ATOM 625 C C . HIS A 1 89 ? -0.112 11.841 -13.022 1.00 83.56 89 HIS A C 1
ATOM 627 O O . HIS A 1 89 ? -0.590 12.767 -13.692 1.00 83.56 89 HIS A O 1
ATOM 633 N N . ALA A 1 90 ? -0.111 10.565 -13.410 1.00 83.62 90 ALA A N 1
ATOM 634 C CA . ALA A 1 90 ? -0.810 10.090 -14.592 1.00 83.62 90 ALA A CA 1
ATOM 635 C C . ALA A 1 90 ? -2.277 10.542 -14.563 1.00 83.62 90 ALA A C 1
ATOM 637 O O . ALA A 1 90 ? -2.935 10.525 -13.518 1.00 83.62 90 ALA A O 1
ATOM 638 N N . GLN A 1 91 ? -2.773 10.983 -15.716 1.00 84.62 91 GLN A N 1
ATOM 639 C CA . GLN A 1 91 ? -4.139 11.469 -15.863 1.00 84.62 91 GLN A CA 1
ATOM 640 C C . GLN A 1 91 ? -5.062 10.343 -16.351 1.00 84.62 91 GLN A C 1
ATOM 642 O O . GLN A 1 91 ? -4.641 9.539 -17.182 1.00 84.62 91 GLN A O 1
ATOM 647 N N . PRO A 1 92 ? -6.325 10.300 -15.892 1.00 83.94 92 PRO A N 1
ATOM 648 C CA . PRO A 1 92 ? -6.963 11.238 -14.963 1.00 83.94 92 PRO A CA 1
ATOM 649 C C . PRO A 1 92 ? -6.577 10.979 -13.497 1.00 83.94 92 PRO A C 1
ATOM 651 O O . PRO A 1 92 ? -6.536 9.836 -13.050 1.00 83.94 92 PRO A O 1
ATOM 654 N N . ASN A 1 93 ? -6.375 12.048 -12.723 1.00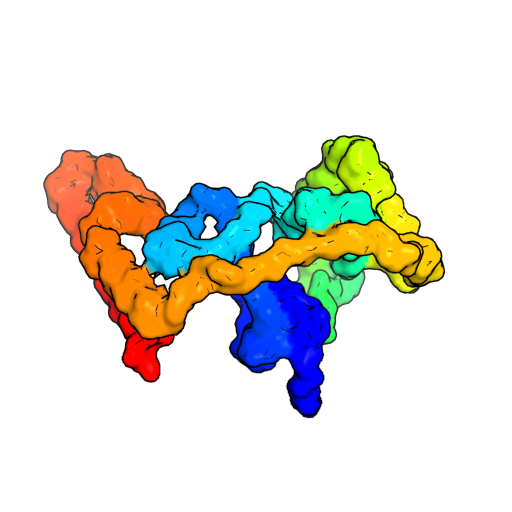 83.31 93 ASN A N 1
ATOM 655 C CA . ASN A 1 93 ? -6.084 11.955 -11.292 1.00 83.31 93 ASN A CA 1
ATOM 656 C C . ASN A 1 93 ? -7.152 12.682 -10.453 1.00 83.31 93 ASN A C 1
ATOM 658 O O . ASN A 1 93 ? -7.515 13.820 -10.742 1.00 83.31 93 ASN A O 1
ATOM 662 N N . CYS A 1 94 ? -7.663 12.045 -9.396 1.00 84.75 94 CYS A N 1
ATOM 663 C CA . CYS A 1 94 ? -8.754 12.608 -8.590 1.00 84.75 94 CYS A CA 1
ATOM 664 C C . CYS A 1 94 ? -8.349 13.851 -7.780 1.00 84.75 94 CYS A C 1
ATOM 666 O O . CYS A 1 94 ? -9.196 14.708 -7.530 1.00 84.75 94 CYS A O 1
ATOM 668 N N . ILE A 1 95 ? -7.073 13.970 -7.400 1.00 85.12 95 ILE A N 1
ATOM 669 C CA . ILE A 1 95 ? -6.527 15.156 -6.731 1.00 85.12 95 ILE A CA 1
ATOM 670 C C . ILE A 1 95 ? -6.523 16.319 -7.718 1.00 85.12 95 ILE A C 1
ATOM 672 O O . ILE A 1 95 ? -6.950 17.414 -7.367 1.00 85.12 95 ILE A O 1
ATOM 676 N N . GLU A 1 96 ? -6.132 16.067 -8.969 1.00 87.94 96 GLU A N 1
ATOM 677 C CA . GLU A 1 96 ? -6.184 17.072 -10.032 1.00 87.94 96 GLU A CA 1
ATOM 678 C C . GLU A 1 96 ? -7.622 17.545 -10.288 1.00 87.94 96 GLU A C 1
ATOM 680 O O . GLU A 1 96 ? -7.888 18.745 -10.272 1.00 87.94 96 GLU A O 1
ATOM 685 N N . VAL A 1 97 ? -8.568 16.609 -10.431 1.00 89.31 97 VAL A N 1
ATOM 686 C CA . VAL A 1 97 ? -9.992 16.927 -10.631 1.00 89.31 97 VAL A CA 1
ATOM 687 C C . VAL A 1 97 ? -10.538 17.754 -9.468 1.00 89.31 97 VAL A C 1
ATOM 689 O O . VAL A 1 97 ? -11.142 18.800 -9.695 1.00 89.31 97 VAL A O 1
ATOM 692 N N . ARG A 1 98 ? -10.288 17.337 -8.221 1.00 90.25 98 ARG A N 1
ATOM 693 C CA . ARG A 1 98 ? -10.732 18.077 -7.033 1.00 90.25 98 ARG A CA 1
ATOM 694 C C . ARG A 1 98 ? -10.100 19.461 -6.961 1.00 90.25 98 ARG A C 1
ATOM 696 O O . ARG A 1 98 ? -10.788 20.421 -6.652 1.00 90.25 98 ARG A O 1
ATOM 703 N N . ASN A 1 99 ? -8.805 19.575 -7.230 1.00 88.69 99 ASN A N 1
ATOM 704 C CA . ASN A 1 99 ? -8.115 20.846 -7.072 1.00 88.69 99 ASN A CA 1
ATOM 705 C C . ASN A 1 99 ? -8.463 21.840 -8.184 1.00 88.69 99 ASN A C 1
ATOM 707 O O . ASN A 1 99 ? -8.452 23.044 -7.941 1.00 88.69 99 ASN A O 1
ATOM 711 N N . SER A 1 100 ? -8.829 21.350 -9.371 1.00 90.44 100 SER A N 1
ATOM 712 C CA . SER A 1 100 ? -9.241 22.207 -10.484 1.00 90.44 100 SER A CA 1
ATOM 713 C C . SER A 1 100 ? -10.498 23.033 -10.203 1.00 90.44 100 SER A C 1
ATOM 715 O O . SER A 1 100 ? -10.685 24.077 -10.821 1.00 90.44 100 SER A O 1
ATOM 717 N N . SER A 1 101 ? -11.330 22.652 -9.223 1.00 92.94 101 SER A N 1
ATOM 718 C CA . SER A 1 101 ? -12.489 23.464 -8.825 1.00 92.94 101 SER A CA 1
ATOM 719 C C . SER A 1 101 ? -12.110 24.793 -8.164 1.00 92.94 101 SER A C 1
ATOM 721 O O . SER A 1 101 ? -12.966 25.662 -8.019 1.00 92.94 101 SER A O 1
ATOM 723 N N . PHE A 1 102 ? -10.857 24.946 -7.727 1.00 90.38 102 PHE A N 1
ATOM 724 C CA . PHE A 1 102 ? -10.346 26.185 -7.134 1.00 90.38 102 PHE A CA 1
ATOM 725 C C . PHE A 1 102 ? -9.634 27.083 -8.152 1.00 90.38 102 PHE A C 1
ATOM 727 O O . PHE A 1 102 ? -9.294 28.226 -7.824 1.00 90.38 102 PHE A O 1
ATOM 734 N N . ASP A 1 103 ? -9.425 26.594 -9.378 1.00 93.00 103 ASP A N 1
ATOM 735 C CA . ASP A 1 103 ? -8.757 27.349 -10.430 1.00 93.00 103 ASP A CA 1
ATOM 736 C C . ASP A 1 103 ? -9.637 28.538 -10.850 1.00 93.00 103 ASP A C 1
ATOM 738 O O . ASP A 1 103 ? -10.834 28.414 -11.114 1.00 93.00 103 ASP A O 1
ATOM 742 N N . ASN A 1 104 ? -9.046 29.730 -10.898 1.00 94.06 104 ASN A N 1
ATOM 743 C CA . ASN A 1 104 ? -9.742 30.965 -11.245 1.00 94.06 104 ASN A CA 1
ATOM 744 C C . ASN A 1 104 ? -8.799 31.952 -11.946 1.00 94.06 104 ASN A C 1
ATOM 746 O O . ASN A 1 104 ? -7.609 31.698 -12.110 1.00 94.06 104 ASN A O 1
ATOM 750 N N . ARG A 1 105 ? -9.319 33.119 -12.343 1.00 93.69 105 ARG A N 1
ATOM 751 C CA . ARG A 1 105 ? -8.546 34.129 -13.087 1.00 93.69 105 ARG A CA 1
ATOM 752 C C . ARG A 1 105 ? -7.259 34.576 -12.374 1.00 93.69 105 ARG A C 1
ATOM 754 O O . ARG A 1 105 ? -6.300 34.934 -13.046 1.00 93.69 105 ARG A O 1
ATOM 761 N N . THR A 1 106 ? -7.246 34.597 -11.040 1.00 92.75 106 THR A N 1
ATOM 762 C CA . THR A 1 106 ? -6.083 35.015 -10.231 1.00 92.75 106 THR A CA 1
ATOM 763 C C . THR A 1 106 ? -5.214 33.856 -9.753 1.00 92.75 106 THR A C 1
ATOM 765 O O . THR A 1 106 ? -4.054 34.069 -9.417 1.00 92.75 106 THR A O 1
ATOM 768 N N . VAL A 1 107 ? -5.752 32.636 -9.751 1.00 88.75 107 VAL A N 1
ATOM 769 C CA . VAL A 1 107 ? -5.038 31.401 -9.414 1.00 88.75 107 VAL A CA 1
ATOM 770 C C . VAL A 1 107 ? -5.296 30.406 -10.544 1.00 88.75 107 VAL A C 1
ATOM 772 O O . VAL A 1 107 ? -6.175 29.551 -10.423 1.00 88.75 107 VAL A O 1
ATOM 775 N N . PRO A 1 108 ? -4.617 30.563 -11.693 1.00 91.19 108 PRO A N 1
ATOM 776 C CA . PRO A 1 108 ? -4.833 29.679 -12.823 1.00 91.19 108 PRO A CA 1
ATOM 777 C C . PRO A 1 108 ? -4.244 28.294 -12.542 1.00 91.19 108 PRO A C 1
ATOM 779 O O . PRO A 1 108 ? -3.341 28.131 -11.713 1.00 91.19 108 PRO A O 1
ATOM 782 N N . LYS A 1 109 ? -4.710 27.306 -13.306 1.00 89.94 109 LYS A N 1
ATOM 783 C CA . LYS A 1 109 ? -4.220 25.924 -13.298 1.00 89.94 109 LYS A CA 1
ATOM 784 C C . LYS A 1 109 ? -2.688 25.840 -13.344 1.00 89.94 109 LYS A C 1
ATOM 786 O O . LYS A 1 109 ? -2.082 25.060 -12.612 1.00 89.94 109 LYS A O 1
ATOM 791 N N . GLU A 1 110 ? -2.047 26.657 -14.177 1.00 88.50 110 GLU A N 1
ATOM 792 C CA . GLU A 1 110 ? -0.590 26.709 -14.327 1.00 88.50 110 GLU A CA 1
ATOM 793 C C . GLU A 1 110 ? 0.103 27.114 -13.021 1.00 88.50 110 GLU A C 1
ATOM 795 O O . GLU A 1 110 ? 1.158 26.574 -12.693 1.00 88.50 110 GLU A O 1
ATOM 800 N N . GLY A 1 111 ? -0.502 28.013 -12.240 1.00 86.50 111 GLY A N 1
ATOM 801 C CA . GLY A 1 111 ? -0.003 28.398 -10.920 1.00 86.50 111 GLY A CA 1
ATOM 802 C C . GLY A 1 111 ? 0.011 27.208 -9.963 1.00 86.50 111 GLY A C 1
ATOM 803 O O . GLY A 1 111 ? 1.031 26.919 -9.342 1.00 86.50 111 GLY A O 1
ATOM 804 N N . ARG A 1 112 ? -1.085 26.448 -9.921 1.00 85.19 112 ARG A N 1
ATOM 805 C CA . ARG A 1 112 ? -1.198 25.252 -9.080 1.00 85.19 112 ARG A CA 1
ATOM 806 C C . ARG A 1 112 ? -0.233 24.1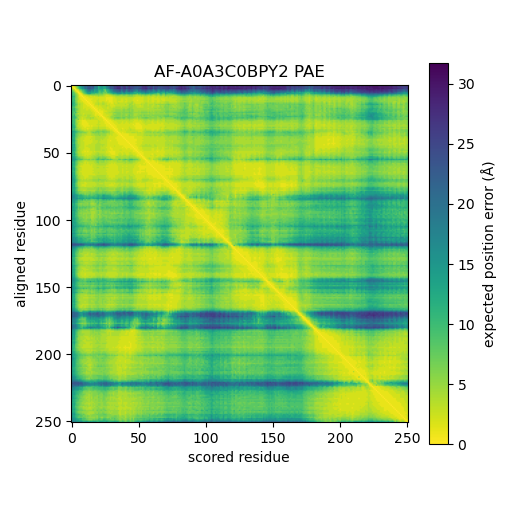39 -9.492 1.00 85.19 112 ARG A C 1
ATOM 808 O O . ARG A 1 112 ? 0.423 23.557 -8.635 1.00 85.19 112 ARG A O 1
ATOM 815 N N . ILE A 1 113 ? -0.124 23.849 -10.788 1.00 85.50 113 ILE A N 1
ATOM 816 C CA . ILE A 1 113 ? 0.773 22.799 -11.296 1.00 85.50 113 ILE A CA 1
ATOM 817 C C . ILE A 1 113 ? 2.240 23.222 -11.151 1.00 85.50 113 ILE A C 1
ATOM 819 O O . ILE A 1 113 ? 3.092 22.402 -10.834 1.00 85.50 113 ILE A O 1
ATOM 823 N N . SER A 1 114 ? 2.569 24.503 -11.332 1.00 84.62 114 SER A N 1
ATOM 824 C CA . SER A 1 114 ? 3.962 24.957 -11.220 1.00 84.62 114 SER A CA 1
ATOM 825 C C . SER A 1 114 ? 4.534 24.847 -9.805 1.00 84.62 114 SER A C 1
ATOM 827 O O . SER A 1 114 ? 5.732 24.608 -9.676 1.00 84.62 114 SER A O 1
ATOM 829 N N . ALA A 1 115 ? 3.707 24.929 -8.754 1.00 78.94 115 ALA A N 1
ATOM 830 C CA . ALA A 1 115 ? 4.144 24.714 -7.369 1.00 78.94 115 ALA A CA 1
ATOM 831 C C . ALA A 1 115 ? 4.823 23.346 -7.181 1.00 78.94 115 ALA A C 1
ATOM 833 O O . ALA A 1 115 ? 5.780 23.204 -6.427 1.00 78.94 115 ALA A O 1
ATOM 834 N N . SER A 1 116 ? 4.365 22.359 -7.944 1.00 73.31 116 SER A N 1
ATOM 835 C CA . SER A 1 116 ? 4.835 20.982 -7.936 1.00 73.31 116 SER A CA 1
ATOM 836 C C . SER A 1 116 ? 6.219 20.791 -8.578 1.00 73.31 116 SER A C 1
ATOM 838 O O . SER A 1 116 ? 6.793 19.707 -8.466 1.00 73.31 116 SER A O 1
ATOM 840 N N . ARG A 1 117 ? 6.724 21.814 -9.287 1.00 76.25 117 ARG A N 1
ATOM 841 C CA . ARG A 1 117 ? 8.046 21.836 -9.940 1.00 76.25 117 ARG A CA 1
ATOM 842 C C . ARG A 1 117 ? 9.168 22.187 -8.973 1.00 76.25 117 ARG A C 1
ATOM 844 O O . ARG A 1 117 ? 10.324 21.863 -9.227 1.00 76.25 117 ARG A O 1
ATOM 851 N N . PHE A 1 118 ? 8.846 22.900 -7.900 1.00 75.69 118 PHE A N 1
ATOM 852 C CA . PHE A 1 118 ? 9.826 23.258 -6.889 1.00 75.69 118 PHE A CA 1
ATOM 853 C C . PHE A 1 118 ? 10.039 22.024 -6.015 1.00 75.69 118 PHE A C 1
ATOM 855 O O . PHE A 1 118 ? 9.093 21.519 -5.410 1.00 75.69 118 PHE A O 1
ATOM 862 N N . SER A 1 119 ? 11.258 21.480 -6.059 1.00 63.25 119 SER A N 1
ATOM 863 C CA . SER A 1 119 ? 11.584 20.176 -5.484 1.00 63.25 119 SER A CA 1
ATOM 864 C C . SER A 1 119 ? 11.114 20.068 -4.035 1.00 63.25 119 SER A C 1
ATOM 866 O O . SER A 1 119 ? 11.372 20.935 -3.199 1.00 63.25 119 SER A O 1
ATOM 868 N N . SER A 1 120 ? 10.413 18.979 -3.724 1.00 68.62 120 SER A N 1
ATOM 869 C CA . SER A 1 120 ? 10.063 18.660 -2.349 1.00 68.62 120 SER A CA 1
ATOM 870 C C . SER A 1 120 ? 11.182 17.829 -1.724 1.00 68.62 120 SER A C 1
ATOM 872 O O . SER A 1 120 ? 11.683 16.876 -2.324 1.00 68.62 120 SER A O 1
ATOM 874 N N . GLN A 1 121 ? 11.541 18.144 -0.477 1.00 78.44 121 GLN A N 1
ATOM 875 C CA . GLN A 1 121 ? 12.477 17.349 0.331 1.00 78.44 121 GLN A CA 1
ATOM 876 C C . GLN A 1 121 ? 12.051 15.869 0.433 1.00 78.44 121 GLN A C 1
ATOM 878 O O . GLN A 1 121 ? 12.869 14.996 0.689 1.00 78.44 121 GLN A O 1
ATOM 883 N N . SER A 1 122 ? 10.769 15.564 0.217 1.00 82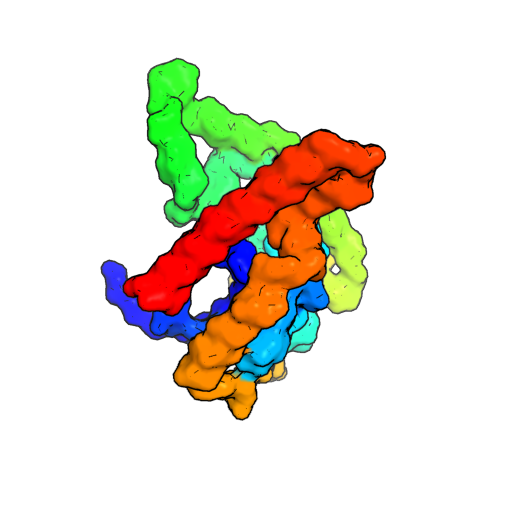.81 122 SER A N 1
ATOM 884 C CA . SER A 1 122 ? 10.265 14.192 0.198 1.00 82.81 122 SER A CA 1
ATOM 885 C C . SER A 1 122 ? 10.804 13.366 -0.974 1.00 82.81 122 SER A C 1
ATOM 887 O O . SER A 1 122 ? 11.214 12.232 -0.758 1.00 82.81 122 SER A O 1
ATOM 889 N N . LEU A 1 123 ? 10.884 13.918 -2.193 1.00 86.19 123 LEU A N 1
ATOM 890 C CA . LEU A 1 123 ? 11.358 13.167 -3.366 1.00 86.19 123 LEU A CA 1
ATOM 891 C C . LEU A 1 123 ? 12.830 12.759 -3.236 1.00 86.19 123 LEU A C 1
ATOM 893 O O . LEU A 1 123 ? 13.199 11.658 -3.643 1.00 86.19 123 LEU A O 1
ATOM 897 N N . SER A 1 124 ? 13.662 13.601 -2.613 1.00 86.19 124 SER A N 1
ATOM 898 C CA . SER A 1 124 ? 15.066 13.265 -2.355 1.00 86.19 124 SER A CA 1
ATOM 899 C C . SER A 1 124 ? 15.210 12.149 -1.320 1.00 86.19 124 SER A C 1
ATOM 901 O O . SER A 1 124 ? 16.037 11.260 -1.510 1.00 86.19 124 SER A O 1
ATOM 903 N N . VAL A 1 125 ? 14.371 12.134 -0.277 1.00 88.62 125 VAL A N 1
ATOM 904 C CA . VAL A 1 125 ? 14.301 11.024 0.692 1.00 88.62 125 VAL A CA 1
ATOM 905 C C . VAL A 1 125 ? 13.893 9.727 -0.007 1.00 88.62 125 VAL A C 1
ATOM 907 O O . VAL A 1 125 ? 14.521 8.691 0.198 1.00 88.62 125 VAL A O 1
ATOM 910 N N . TYR A 1 126 ? 12.892 9.786 -0.884 1.00 90.50 126 TYR A N 1
ATOM 911 C CA . TYR A 1 126 ? 12.399 8.618 -1.613 1.00 90.50 126 TYR A CA 1
ATOM 912 C C . TYR A 1 126 ? 13.441 8.072 -2.594 1.00 90.50 126 TYR A C 1
ATOM 914 O O . TYR A 1 126 ? 13.715 6.875 -2.599 1.00 90.50 126 TYR A O 1
ATOM 922 N N . SER A 1 127 ? 14.090 8.946 -3.368 1.00 90.38 127 SER A N 1
ATOM 923 C CA . SER A 1 127 ? 15.229 8.577 -4.218 1.00 90.38 127 SER A CA 1
ATOM 924 C C . SER A 1 127 ? 16.379 7.989 -3.395 1.00 90.38 127 SER A C 1
ATOM 926 O O . SER A 1 127 ? 16.980 6.994 -3.797 1.00 90.38 127 SER A O 1
ATOM 928 N N . GLY A 1 128 ? 16.656 8.565 -2.221 1.00 91.00 128 GLY A N 1
ATOM 929 C CA . GLY A 1 128 ? 17.658 8.074 -1.279 1.00 91.00 128 GLY A CA 1
ATOM 930 C C . GLY A 1 128 ? 17.393 6.642 -0.816 1.00 91.00 128 GLY A C 1
ATOM 931 O O . GLY A 1 128 ? 18.326 5.844 -0.782 1.00 91.00 128 GLY A O 1
ATOM 932 N N . TRP A 1 129 ? 16.133 6.292 -0.541 1.00 92.50 129 TRP A N 1
ATOM 933 C CA . TRP A 1 129 ? 15.751 4.925 -0.183 1.00 92.50 129 TRP A CA 1
ATOM 934 C C . TRP A 1 129 ? 16.091 3.931 -1.306 1.00 92.50 129 TRP A C 1
ATOM 936 O O . TRP A 1 129 ? 16.830 2.980 -1.058 1.00 92.50 129 TRP A O 1
ATOM 946 N N . PHE A 1 130 ? 15.690 4.201 -2.557 1.00 93.75 130 PHE A N 1
ATOM 947 C CA . PHE A 1 130 ? 16.029 3.329 -3.697 1.00 93.75 130 PHE A CA 1
ATOM 948 C C . PHE A 1 130 ? 17.544 3.217 -3.917 1.00 93.75 130 PHE A C 1
ATOM 950 O O . PHE A 1 130 ? 18.056 2.128 -4.165 1.00 93.75 130 PHE A O 1
ATOM 957 N N . LYS A 1 131 ? 18.277 4.328 -3.761 1.00 93.44 131 LYS A N 1
ATOM 958 C CA . LYS A 1 131 ? 19.748 4.356 -3.850 1.00 93.44 131 LYS A CA 1
ATOM 959 C C . LYS A 1 131 ? 20.435 3.531 -2.761 1.00 93.44 131 LYS A C 1
ATOM 961 O O . LYS A 1 131 ? 21.562 3.094 -2.969 1.00 93.44 131 LYS A O 1
ATOM 966 N N . SER A 1 132 ? 19.785 3.352 -1.612 1.00 93.31 132 SER A N 1
ATOM 967 C CA . SER A 1 132 ? 20.326 2.607 -0.472 1.00 93.31 132 SER A CA 1
ATOM 968 C C . SER A 1 132 ? 20.091 1.097 -0.545 1.00 93.31 132 SER A C 1
ATOM 970 O O . SER A 1 132 ? 20.644 0.361 0.273 1.00 93.31 132 SER A O 1
ATOM 972 N N . LEU A 1 133 ? 19.292 0.626 -1.512 1.00 93.81 133 LEU A N 1
ATOM 973 C CA . LEU A 1 133 ? 18.975 -0.792 -1.641 1.00 93.81 133 LEU A CA 1
ATOM 974 C C . LEU A 1 133 ? 20.243 -1.628 -1.895 1.00 93.81 133 LEU A C 1
ATOM 976 O O . LEU A 1 133 ? 21.100 -1.241 -2.697 1.00 93.81 133 LEU A O 1
ATOM 980 N N . PRO A 1 134 ? 20.363 -2.806 -1.259 1.00 94.00 134 PRO A N 1
ATOM 981 C CA . PRO A 1 134 ? 21.522 -3.668 -1.430 1.00 94.00 134 PRO A CA 1
ATOM 982 C C . PRO A 1 134 ? 21.606 -4.219 -2.858 1.00 94.00 134 PRO A C 1
ATOM 984 O O . PRO A 1 134 ? 20.595 -4.428 -3.534 1.00 94.00 134 PRO A O 1
ATOM 987 N N . ALA A 1 135 ? 22.829 -4.531 -3.296 1.00 91.94 135 ALA A N 1
ATOM 988 C CA . ALA A 1 135 ? 23.106 -5.048 -4.639 1.00 91.94 135 ALA A CA 1
ATOM 989 C C . ALA A 1 135 ? 22.300 -6.315 -4.986 1.00 91.94 135 ALA A C 1
ATOM 991 O O . ALA A 1 135 ? 21.955 -6.539 -6.140 1.00 91.94 135 ALA A O 1
ATOM 992 N N . GLU A 1 136 ? 21.990 -7.155 -3.998 1.00 92.69 136 GLU A N 1
ATOM 993 C CA . GLU A 1 136 ? 21.184 -8.365 -4.200 1.00 92.69 136 GLU A CA 1
ATOM 994 C C . GLU A 1 136 ? 19.754 -8.055 -4.657 1.00 92.69 136 GLU A C 1
ATOM 996 O O . GLU A 1 136 ? 19.242 -8.738 -5.544 1.00 92.69 136 GLU A O 1
ATOM 1001 N N . LYS A 1 137 ? 19.140 -6.997 -4.111 1.00 93.25 137 LYS A N 1
ATOM 1002 C CA . LYS A 1 137 ? 17.801 -6.541 -4.507 1.00 93.25 137 LYS A CA 1
ATOM 1003 C C . LYS A 1 137 ? 17.843 -5.818 -5.853 1.00 93.25 137 LYS A C 1
ATOM 1005 O O . LYS A 1 137 ? 17.045 -6.107 -6.739 1.00 93.25 137 LYS A O 1
ATOM 1010 N N . THR A 1 138 ? 18.815 -4.925 -6.044 1.00 95.50 138 THR A N 1
ATOM 1011 C CA . THR A 1 138 ? 18.893 -4.086 -7.254 1.00 95.50 138 THR A CA 1
ATOM 1012 C C . THR A 1 138 ? 19.269 -4.851 -8.523 1.00 95.50 138 THR A C 1
ATOM 1014 O O . THR A 1 138 ? 18.894 -4.428 -9.607 1.00 95.50 138 THR A O 1
ATOM 1017 N N . LYS A 1 139 ? 19.893 -6.034 -8.415 1.00 94.44 139 LYS A N 1
ATOM 1018 C CA . LYS A 1 139 ? 20.121 -6.948 -9.557 1.00 94.44 139 LYS A CA 1
ATOM 1019 C C . LYS A 1 139 ? 18.846 -7.406 -10.263 1.00 94.44 139 LYS A C 1
ATOM 1021 O O . LYS A 1 139 ? 18.917 -7.813 -11.419 1.00 94.44 139 LYS A O 1
ATOM 1026 N N . ARG A 1 140 ? 17.716 -7.416 -9.555 1.00 93.62 140 ARG A N 1
ATOM 1027 C CA . ARG A 1 140 ? 16.416 -7.847 -10.084 1.00 93.62 140 ARG A CA 1
ATOM 1028 C C . ARG A 1 140 ? 15.411 -6.708 -10.169 1.00 93.62 140 ARG A C 1
ATOM 1030 O O . ARG A 1 140 ? 14.288 -6.956 -10.579 1.00 93.62 140 ARG A O 1
ATOM 1037 N N . LEU A 1 141 ? 15.778 -5.497 -9.762 1.00 95.62 141 LEU A N 1
ATOM 1038 C CA . LEU A 1 141 ? 14.875 -4.358 -9.712 1.00 95.62 141 LEU A CA 1
ATOM 1039 C C . LEU A 1 141 ? 15.262 -3.356 -10.792 1.00 95.62 141 LEU A C 1
ATOM 1041 O O . LEU A 1 141 ? 16.376 -2.834 -10.795 1.00 95.62 141 LEU A O 1
ATOM 1045 N N . PHE A 1 142 ? 14.316 -3.060 -11.672 1.00 94.75 142 PHE A N 1
ATOM 1046 C CA . PHE A 1 142 ? 14.529 -2.208 -12.830 1.00 94.75 142 PHE A CA 1
ATOM 1047 C C . PHE A 1 142 ? 13.502 -1.086 -12.855 1.00 94.75 142 PHE A C 1
ATOM 1049 O O . PHE A 1 142 ? 12.335 -1.291 -12.522 1.00 94.75 142 PHE A O 1
ATOM 1056 N N . ARG A 1 143 ? 13.914 0.106 -13.279 1.00 94.38 143 ARG A N 1
ATOM 1057 C CA . ARG A 1 143 ? 12.997 1.189 -13.627 1.00 94.38 143 ARG A CA 1
ATOM 1058 C C . ARG A 1 143 ? 12.699 1.093 -15.118 1.00 94.38 143 ARG A C 1
ATOM 1060 O O . ARG A 1 143 ? 13.596 1.242 -15.944 1.00 94.38 143 ARG A O 1
ATOM 1067 N N . LEU A 1 144 ? 11.447 0.797 -15.451 1.00 93.56 144 LEU A N 1
ATOM 1068 C CA . LEU A 1 144 ? 11.007 0.616 -16.829 1.00 93.56 144 LEU A CA 1
ATOM 1069 C C . LEU A 1 144 ? 10.608 1.960 -17.434 1.00 93.56 144 LEU A C 1
ATOM 1071 O O . LEU A 1 144 ? 9.873 2.741 -16.822 1.00 93.56 144 LEU A O 1
ATOM 1075 N N . SER A 1 145 ? 11.073 2.213 -18.650 1.00 88.31 145 SER A N 1
ATOM 1076 C CA . SER A 1 145 ? 10.786 3.440 -19.383 1.00 88.31 145 SER A CA 1
ATOM 1077 C C . SER A 1 145 ? 10.657 3.196 -20.881 1.00 88.31 145 SER A C 1
ATOM 1079 O O . SER A 1 145 ? 11.380 2.389 -21.450 1.00 88.31 145 SER A O 1
ATOM 1081 N N . ASP A 1 146 ? 9.770 3.939 -21.538 1.00 83.75 146 ASP A N 1
ATOM 1082 C CA . ASP A 1 146 ? 9.692 3.978 -23.001 1.00 83.75 146 ASP A CA 1
ATOM 1083 C C . ASP A 1 146 ? 10.651 5.049 -23.538 1.00 83.75 146 ASP A C 1
ATOM 1085 O O . ASP A 1 146 ? 10.256 6.185 -23.806 1.00 83.75 146 ASP A O 1
ATOM 1089 N N . HIS A 1 147 ? 11.952 4.738 -23.542 1.00 79.25 147 HIS A N 1
ATOM 1090 C CA . HIS A 1 147 ? 13.033 5.647 -23.960 1.00 79.25 147 HIS A CA 1
ATOM 1091 C C . HIS A 1 147 ? 13.069 7.007 -23.230 1.00 79.25 147 HIS A C 1
ATOM 1093 O O . HIS A 1 147 ? 13.711 7.964 -23.684 1.00 79.25 147 HIS A O 1
ATOM 1099 N N . PHE A 1 148 ? 12.397 7.110 -22.082 1.00 82.75 148 PHE A N 1
ATOM 1100 C CA . PHE A 1 148 ? 12.384 8.319 -21.274 1.00 82.75 148 PHE A CA 1
ATOM 1101 C C . PHE A 1 148 ? 13.742 8.510 -20.598 1.00 82.75 148 PHE A C 1
ATOM 1103 O O . PHE A 1 148 ? 14.270 7.614 -19.944 1.00 82.75 148 PHE A O 1
ATOM 1110 N N . LYS A 1 149 ? 14.310 9.709 -20.729 1.00 84.38 149 LYS A N 1
ATOM 1111 C CA . LYS A 1 149 ? 15.579 10.054 -20.087 1.00 84.38 149 LYS A CA 1
ATOM 1112 C C . LYS A 1 149 ? 15.316 10.650 -18.716 1.00 84.38 149 LYS A C 1
ATOM 1114 O O . LYS A 1 149 ? 14.946 11.819 -18.605 1.00 84.38 149 LYS A O 1
ATOM 1119 N N . PHE A 1 150 ? 15.536 9.855 -17.678 1.00 86.06 150 PHE A N 1
ATOM 1120 C CA . PHE A 1 150 ? 15.479 10.344 -16.309 1.00 86.06 150 PHE A CA 1
ATOM 1121 C C . PHE A 1 150 ? 16.594 11.360 -16.045 1.00 86.06 150 PHE A C 1
ATOM 1123 O O . PHE A 1 150 ? 17.718 11.215 -16.524 1.00 86.06 150 PHE A O 1
ATOM 1130 N N . ALA A 1 151 ? 16.273 12.397 -15.271 1.00 81.94 151 ALA A N 1
ATOM 1131 C CA . ALA A 1 151 ? 17.250 13.406 -14.865 1.00 81.94 151 ALA A CA 1
ATOM 1132 C C . ALA A 1 151 ? 18.266 12.855 -13.849 1.00 81.94 151 ALA A C 1
ATOM 1134 O O . ALA A 1 151 ? 19.412 13.294 -13.831 1.00 81.94 151 ALA A O 1
ATOM 1135 N N . ASP A 1 152 ? 17.840 11.879 -13.044 1.00 84.44 152 ASP A N 1
ATOM 1136 C CA . ASP A 1 152 ? 18.613 11.278 -11.963 1.00 84.44 152 ASP A CA 1
ATOM 1137 C C . ASP A 1 152 ? 18.627 9.751 -12.064 1.00 84.44 152 ASP A C 1
ATOM 1139 O O . ASP A 1 152 ? 17.676 9.125 -12.546 1.00 84.44 152 ASP A O 1
ATOM 1143 N N . THR A 1 153 ? 19.684 9.147 -11.521 1.00 88.44 153 THR A N 1
ATOM 1144 C CA . THR A 1 153 ? 19.782 7.698 -11.324 1.00 88.44 153 THR A CA 1
ATOM 1145 C C . THR A 1 153 ? 19.222 7.287 -9.964 1.00 88.44 153 THR A C 1
ATOM 1147 O O . THR A 1 153 ? 19.211 8.071 -9.010 1.00 88.44 153 THR A O 1
ATOM 1150 N N . LEU A 1 154 ? 18.803 6.027 -9.845 1.00 90.81 154 LEU A N 1
ATOM 1151 C CA . LEU A 1 154 ? 18.369 5.411 -8.586 1.00 90.81 154 LEU A CA 1
ATOM 1152 C C . LEU A 1 154 ? 19.455 4.492 -8.004 1.00 90.81 154 LEU A C 1
ATOM 1154 O O . LEU A 1 154 ? 19.181 3.421 -7.469 1.00 90.81 154 LEU A O 1
ATOM 1158 N N . GLY A 1 155 ? 20.715 4.930 -8.100 1.00 89.69 155 GLY A N 1
ATOM 1159 C CA . GLY A 1 155 ? 21.861 4.182 -7.589 1.00 89.69 155 GLY A CA 1
ATOM 1160 C C . GLY A 1 155 ? 22.131 2.955 -8.451 1.00 89.69 155 GLY A C 1
ATOM 1161 O O . GLY A 1 155 ? 22.451 3.099 -9.627 1.00 89.69 155 GLY A O 1
ATOM 1162 N N . SER A 1 156 ? 22.014 1.763 -7.862 1.00 93.62 156 SER A N 1
ATOM 1163 C CA . SER A 1 156 ? 22.220 0.487 -8.561 1.00 93.62 156 SER A CA 1
ATOM 1164 C C . SER A 1 156 ? 20.971 -0.056 -9.263 1.00 93.62 156 SER A C 1
ATOM 1166 O O . SER A 1 156 ? 21.083 -1.049 -9.975 1.00 93.62 156 SER A O 1
ATOM 1168 N N . VAL A 1 157 ? 19.798 0.563 -9.080 1.00 94.88 157 VAL A N 1
ATOM 1169 C CA . VAL A 1 157 ? 18.587 0.227 -9.849 1.00 94.88 157 VAL A CA 1
ATOM 1170 C C . VAL A 1 157 ? 18.780 0.706 -11.287 1.00 94.88 157 VAL A C 1
ATOM 1172 O O . VAL A 1 157 ? 18.978 1.901 -11.517 1.00 94.88 157 VAL A O 1
ATOM 1175 N N . ALA A 1 158 ? 18.749 -0.225 -12.240 1.00 93.06 158 ALA A N 1
ATOM 1176 C CA . ALA A 1 158 ? 18.999 0.070 -13.646 1.00 93.06 158 ALA A CA 1
ATOM 1177 C C . ALA A 1 158 ? 17.745 0.596 -14.359 1.00 93.06 158 ALA A C 1
ATOM 1179 O O . ALA A 1 158 ? 16.630 0.135 -14.106 1.00 93.06 158 ALA A O 1
ATOM 1180 N N . ASP A 1 159 ? 17.954 1.530 -15.286 1.00 93.81 159 ASP A N 1
ATOM 1181 C CA . ASP A 1 159 ? 16.925 2.020 -16.201 1.00 93.81 159 ASP A CA 1
ATOM 1182 C C . ASP A 1 159 ? 16.893 1.121 -17.441 1.00 93.81 159 ASP A C 1
ATOM 1184 O O . ASP A 1 159 ? 17.932 0.869 -18.052 1.00 93.81 159 ASP A O 1
ATOM 1188 N N . THR A 1 160 ? 15.711 0.617 -17.790 1.00 93.19 160 THR A N 1
ATOM 1189 C CA . THR A 1 160 ? 15.510 -0.368 -18.868 1.00 93.19 160 THR A CA 1
ATOM 1190 C C . THR A 1 160 ? 14.337 0.024 -19.760 1.00 93.19 160 THR A C 1
ATOM 1192 O O . THR A 1 160 ? 13.521 0.878 -19.392 1.00 93.19 160 THR A O 1
ATOM 1195 N N . ASP A 1 161 ? 14.267 -0.592 -20.937 1.00 92.75 161 ASP A N 1
ATOM 1196 C CA . ASP A 1 161 ? 13.206 -0.402 -21.921 1.00 92.75 161 ASP A CA 1
ATOM 1197 C C . ASP A 1 161 ? 12.335 -1.654 -22.093 1.00 92.75 161 ASP A C 1
ATOM 1199 O O . ASP A 1 161 ? 12.513 -2.683 -21.432 1.00 92.75 161 ASP A O 1
ATOM 1203 N N . PHE A 1 162 ? 11.326 -1.530 -22.955 1.00 91.44 162 PHE A N 1
ATOM 1204 C CA . PHE A 1 162 ? 10.386 -2.610 -23.230 1.00 91.44 162 PHE A CA 1
ATOM 1205 C C . PHE A 1 162 ? 11.018 -3.788 -23.980 1.00 91.44 162 PHE A C 1
ATOM 1207 O O . PHE A 1 162 ? 10.520 -4.904 -23.834 1.00 91.44 162 PHE A O 1
ATOM 1214 N N . ASP A 1 163 ? 12.115 -3.568 -24.708 1.00 91.31 163 ASP A N 1
ATOM 1215 C CA . ASP A 1 163 ? 12.866 -4.642 -25.362 1.00 91.31 163 ASP A CA 1
ATOM 1216 C C . ASP A 1 163 ? 13.541 -5.518 -24.298 1.00 91.31 163 ASP A C 1
ATOM 1218 O O . ASP A 1 163 ? 13.322 -6.728 -24.257 1.00 91.31 163 ASP A O 1
ATOM 1222 N N . PHE A 1 164 ? 14.246 -4.903 -23.339 1.00 91.44 164 PHE A N 1
ATOM 1223 C CA . PHE A 1 164 ? 14.821 -5.626 -22.201 1.00 91.44 164 PHE A CA 1
ATOM 1224 C C . PHE A 1 164 ? 13.751 -6.347 -21.367 1.00 91.44 164 PHE A C 1
ATOM 1226 O O . PHE A 1 164 ? 13.960 -7.481 -20.930 1.00 91.44 164 PHE A O 1
ATOM 1233 N N . PHE A 1 165 ? 12.600 -5.707 -21.134 1.00 91.06 165 PHE A N 1
ATOM 1234 C CA . PHE A 1 165 ? 11.470 -6.335 -20.443 1.00 91.06 165 PHE A CA 1
ATOM 1235 C C . PHE A 1 165 ? 10.978 -7.592 -21.175 1.00 91.06 165 PHE A C 1
ATOM 1237 O O . PHE A 1 165 ? 10.776 -8.624 -20.535 1.00 91.06 165 PHE A O 1
ATOM 1244 N N . ALA A 1 166 ? 10.801 -7.513 -22.498 1.00 89.25 166 ALA A N 1
ATOM 1245 C CA . ALA A 1 166 ? 10.342 -8.631 -23.314 1.00 89.25 166 ALA A CA 1
ATOM 1246 C C . ALA A 1 166 ? 11.354 -9.788 -23.316 1.00 89.25 166 ALA A C 1
ATOM 1248 O O . ALA A 1 166 ? 10.956 -10.943 -23.158 1.00 89.25 166 ALA A O 1
ATOM 1249 N N . ASP A 1 167 ? 12.649 -9.478 -23.405 1.00 88.62 167 ASP A N 1
ATOM 1250 C CA . ASP A 1 167 ? 13.729 -10.469 -23.353 1.00 88.62 167 ASP A CA 1
ATOM 1251 C C . ASP A 1 167 ? 13.849 -11.143 -21.977 1.00 88.62 167 ASP A C 1
ATOM 1253 O O . ASP A 1 167 ? 14.207 -12.315 -21.890 1.00 88.62 167 ASP A O 1
ATOM 1257 N N . SER A 1 168 ? 13.504 -10.420 -20.905 1.00 85.25 168 SER A N 1
ATOM 1258 C CA . SER A 1 168 ? 13.519 -10.902 -19.512 1.00 85.25 168 SER A CA 1
ATOM 1259 C C . SER A 1 168 ? 12.290 -11.742 -19.123 1.00 85.25 168 SER A C 1
ATOM 1261 O O . SER A 1 168 ? 12.149 -12.175 -17.971 1.00 85.25 168 SER A O 1
ATOM 1263 N N . ALA A 1 169 ? 11.346 -11.923 -20.049 1.00 72.44 169 ALA A N 1
ATOM 1264 C CA . ALA A 1 169 ? 10.114 -12.675 -19.853 1.00 72.44 169 ALA A CA 1
ATOM 1265 C C . ALA A 1 169 ? 10.255 -14.123 -20.366 1.00 72.44 169 ALA A C 1
ATOM 1267 O O . ALA A 1 169 ? 9.450 -14.610 -21.153 1.00 72.44 169 ALA A O 1
ATOM 1268 N N . ASP A 1 170 ? 11.263 -14.857 -19.893 1.00 63.84 170 ASP A N 1
ATOM 1269 C CA . ASP A 1 170 ? 11.667 -16.180 -20.399 1.00 63.84 170 ASP A CA 1
ATOM 1270 C C . ASP A 1 170 ? 10.684 -17.328 -20.060 1.00 63.84 170 ASP A C 1
ATOM 1272 O O . ASP A 1 170 ? 11.000 -18.507 -20.251 1.00 63.84 170 ASP A O 1
ATOM 1276 N N . GLY A 1 171 ? 9.526 -17.029 -19.459 1.00 58.56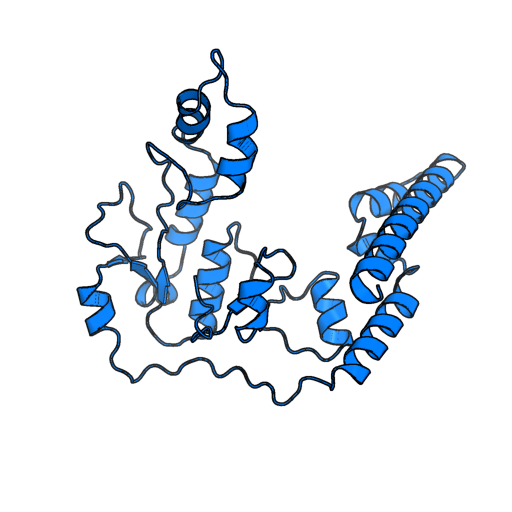 171 GLY A N 1
ATOM 1277 C CA . GLY A 1 171 ? 8.501 -18.011 -19.074 1.00 58.56 171 GLY A CA 1
ATOM 1278 C C . GLY A 1 171 ? 8.887 -18.982 -17.944 1.00 58.56 171 GLY A C 1
ATOM 1279 O O . GLY A 1 171 ? 8.065 -19.802 -17.545 1.00 58.56 171 GLY A O 1
ATOM 1280 N N . ARG A 1 172 ? 10.109 -18.898 -17.397 1.00 59.47 172 ARG A N 1
ATOM 1281 C CA . ARG A 1 172 ? 10.607 -19.743 -16.284 1.00 59.47 172 ARG A CA 1
ATOM 1282 C C . ARG A 1 172 ? 10.406 -19.126 -14.898 1.00 59.47 172 ARG A C 1
ATOM 1284 O O . ARG A 1 172 ? 10.874 -19.678 -13.904 1.00 59.47 172 ARG A O 1
ATOM 1291 N N . ASN A 1 173 ? 9.745 -17.976 -14.830 1.00 61.53 173 ASN A N 1
ATOM 1292 C CA . ASN A 1 173 ? 9.531 -17.265 -13.580 1.00 61.53 173 ASN A CA 1
ATOM 1293 C C . ASN A 1 173 ? 8.468 -17.986 -12.745 1.00 61.53 173 ASN A C 1
ATOM 1295 O O . ASN A 1 173 ? 7.364 -18.258 -13.217 1.00 61.53 173 ASN A O 1
ATOM 1299 N N . VAL A 1 174 ? 8.809 -18.290 -11.492 1.00 60.16 174 VAL A N 1
ATOM 1300 C CA . VAL A 1 174 ? 7.836 -18.769 -10.511 1.00 60.16 174 VAL A CA 1
ATOM 1301 C C . VAL A 1 174 ? 6.968 -17.578 -10.134 1.00 60.16 174 VAL A C 1
ATOM 1303 O O . VAL A 1 174 ? 7.429 -16.648 -9.471 1.00 60.16 174 VAL A O 1
ATOM 1306 N N . PHE A 1 175 ? 5.722 -17.586 -10.595 1.00 66.00 175 PHE A N 1
ATOM 1307 C CA . PHE A 1 175 ? 4.740 -16.621 -10.131 1.00 66.00 175 PHE A CA 1
ATOM 1308 C C . PHE A 1 175 ? 4.329 -16.976 -8.699 1.00 66.00 175 PHE A C 1
ATOM 1310 O O . PHE A 1 175 ? 4.118 -18.158 -8.407 1.00 66.00 175 PHE A O 1
ATOM 1317 N N . PRO A 1 176 ? 4.196 -15.985 -7.806 1.00 68.75 176 PRO A N 1
ATOM 1318 C CA . PRO A 1 176 ? 3.653 -16.219 -6.480 1.00 68.75 176 PRO A CA 1
ATOM 1319 C C . PRO A 1 176 ? 2.246 -16.792 -6.614 1.00 68.75 176 PRO A C 1
ATOM 1321 O O . PRO A 1 176 ? 1.349 -16.167 -7.181 1.00 68.75 176 PRO A O 1
ATOM 1324 N N . ALA A 1 177 ? 2.062 -18.004 -6.101 1.00 66.19 177 ALA A N 1
ATOM 1325 C CA . ALA A 1 177 ? 0.755 -18.623 -6.005 1.00 66.19 177 ALA A CA 1
ATOM 1326 C C . ALA A 1 177 ? 0.116 -18.194 -4.683 1.00 66.19 177 ALA A C 1
ATOM 1328 O O . ALA A 1 177 ? 0.465 -18.696 -3.615 1.00 66.19 177 ALA A O 1
ATOM 1329 N N . PHE A 1 178 ? -0.829 -17.264 -4.760 1.00 71.62 178 PHE A N 1
ATOM 1330 C CA . PHE A 1 178 ? -1.761 -17.016 -3.667 1.00 71.62 178 PHE A CA 1
ATOM 1331 C C . PHE A 1 178 ? -2.883 -18.049 -3.783 1.00 71.62 178 PHE A C 1
ATOM 1333 O O . PHE A 1 178 ? -3.447 -18.228 -4.861 1.00 71.62 178 PHE A O 1
ATOM 1340 N N . THR A 1 179 ? -3.160 -18.783 -2.705 1.00 64.69 179 THR A N 1
ATOM 1341 C CA . THR A 1 179 ? -4.212 -19.810 -2.704 1.00 64.69 179 THR A CA 1
ATOM 1342 C C . THR A 1 179 ? -5.415 -19.326 -1.910 1.00 64.69 179 THR A C 1
ATOM 1344 O O . THR A 1 179 ? -5.267 -18.879 -0.775 1.00 64.69 179 THR A O 1
ATOM 1347 N N . ASP A 1 180 ? -6.607 -19.488 -2.482 1.00 66.69 180 ASP A N 1
ATOM 1348 C CA . ASP A 1 180 ? -7.883 -19.168 -1.821 1.00 66.69 180 ASP A CA 1
ATOM 1349 C C . ASP A 1 180 ? -8.306 -20.239 -0.799 1.00 66.69 180 ASP A C 1
ATOM 1351 O O . ASP A 1 180 ? -9.362 -20.137 -0.177 1.00 66.69 180 ASP A O 1
ATOM 1355 N N . ALA A 1 181 ? -7.495 -21.289 -0.620 1.00 59.44 181 ALA A N 1
ATOM 1356 C CA . ALA A 1 181 ? -7.879 -22.552 0.012 1.00 59.44 181 ALA A CA 1
ATOM 1357 C C . ALA A 1 181 ? -8.297 -22.451 1.492 1.00 59.44 181 ALA A C 1
ATOM 1359 O O . ALA A 1 181 ? -8.781 -23.435 2.042 1.00 59.44 181 ALA A O 1
ATOM 1360 N N . ASN A 1 182 ? -8.142 -21.286 2.126 1.00 71.75 182 ASN A N 1
ATOM 1361 C CA . ASN A 1 182 ? -8.387 -21.088 3.553 1.00 71.75 182 ASN A CA 1
ATOM 1362 C C . ASN A 1 182 ? -9.299 -19.894 3.876 1.00 71.75 182 ASN A C 1
ATOM 1364 O O . ASN A 1 182 ? -9.353 -19.496 5.034 1.00 71.75 182 ASN A O 1
ATOM 1368 N N . ILE A 1 183 ? -9.995 -19.299 2.898 1.00 84.75 183 ILE A N 1
ATOM 1369 C CA . ILE A 1 183 ? -10.917 -18.188 3.185 1.00 84.75 183 ILE A CA 1
ATOM 1370 C C . ILE A 1 183 ? -12.237 -18.756 3.735 1.00 84.75 183 ILE A C 1
ATOM 1372 O O . ILE A 1 183 ? -12.879 -19.555 3.043 1.00 84.75 183 ILE A O 1
ATOM 1376 N N . PRO A 1 184 ? -12.681 -18.356 4.944 1.00 89.19 184 PRO A N 1
ATOM 1377 C CA . PRO A 1 184 ? -13.959 -18.808 5.481 1.00 89.19 184 PRO A CA 1
ATOM 1378 C C . PRO A 1 184 ? -15.148 -18.394 4.597 1.00 89.19 184 PRO A C 1
ATOM 1380 O O . PRO A 1 184 ? -15.099 -17.355 3.931 1.00 89.19 184 PRO A O 1
ATOM 1383 N N . PRO A 1 185 ? -16.254 -19.159 4.600 1.00 91.12 185 PRO A N 1
ATOM 1384 C CA . PRO A 1 185 ? -17.472 -18.779 3.895 1.00 91.12 185 PRO A CA 1
ATOM 1385 C C . PRO A 1 185 ? -17.958 -17.384 4.305 1.00 91.12 185 PRO A C 1
ATOM 1387 O O . PRO A 1 185 ? -17.891 -17.010 5.474 1.00 91.12 185 PRO A O 1
ATOM 1390 N N . GLN A 1 186 ? -18.546 -16.638 3.366 1.00 88.38 186 GLN A N 1
ATOM 1391 C CA . GLN A 1 186 ? -18.999 -15.261 3.604 1.00 88.38 186 GLN A CA 1
ATOM 1392 C C . GLN A 1 186 ? -19.902 -15.116 4.844 1.00 88.38 186 GLN A C 1
ATOM 1394 O O . GLN A 1 186 ? -19.780 -14.148 5.589 1.00 88.38 186 GLN A O 1
ATOM 1399 N N . ALA A 1 187 ? -20.793 -16.079 5.093 1.00 90.25 187 ALA A N 1
ATOM 1400 C CA . ALA A 1 187 ? -21.664 -16.058 6.268 1.00 90.25 187 ALA A CA 1
ATOM 1401 C C . ALA A 1 187 ? -20.883 -16.159 7.593 1.00 90.25 187 ALA A C 1
ATOM 1403 O O . ALA A 1 187 ? -21.257 -15.521 8.577 1.00 90.25 187 ALA A O 1
ATOM 1404 N N . GLU A 1 188 ? -19.795 -16.933 7.618 1.00 92.31 188 GLU A N 1
ATOM 1405 C CA . GLU A 1 188 ? -18.905 -17.034 8.777 1.00 92.31 188 GLU A CA 1
ATOM 1406 C C . GLU A 1 188 ? -18.070 -15.767 8.936 1.00 92.31 188 GLU A C 1
ATOM 1408 O O . GLU A 1 188 ? -17.974 -15.256 10.047 1.00 92.31 188 GLU A O 1
ATOM 1413 N N . LEU A 1 189 ? -17.561 -15.204 7.835 1.00 90.94 189 LEU A N 1
ATOM 1414 C CA . LEU A 1 189 ? -16.830 -13.934 7.848 1.00 90.94 189 LEU A CA 1
ATOM 1415 C C . LEU A 1 189 ? -17.665 -12.800 8.448 1.00 90.94 189 LEU A C 1
ATOM 1417 O O . LEU A 1 189 ? -17.210 -12.147 9.379 1.00 90.94 189 LEU A O 1
ATOM 1421 N N . LEU A 1 190 ? -18.908 -12.619 7.991 1.00 89.06 190 LEU A N 1
ATOM 1422 C CA . LEU A 1 190 ? -19.810 -11.583 8.516 1.00 89.06 190 LEU A CA 1
ATOM 1423 C C . LEU A 1 190 ? -20.121 -11.778 10.006 1.00 89.06 190 LEU A C 1
ATOM 1425 O O . LEU A 1 190 ? -20.314 -10.813 10.748 1.00 89.06 190 LEU A O 1
ATOM 1429 N N . LYS A 1 191 ? -20.191 -13.032 10.465 1.00 92.12 191 LYS A N 1
ATOM 1430 C CA . LYS A 1 191 ? -20.388 -13.346 11.882 1.00 92.12 191 LYS A CA 1
ATOM 1431 C C . LYS A 1 191 ? -19.135 -13.023 12.699 1.00 92.12 191 LYS A C 1
ATOM 1433 O O . LYS A 1 191 ? -19.258 -12.383 13.743 1.00 92.12 191 LYS A O 1
ATOM 1438 N N . SER A 1 192 ? -17.962 -13.449 12.234 1.00 93.62 192 SER A N 1
ATOM 1439 C CA . SER A 1 192 ? -16.671 -13.188 12.879 1.00 93.62 192 SER A CA 1
ATOM 1440 C C . SER A 1 192 ? -16.379 -11.694 12.942 1.00 93.62 192 SER A C 1
ATOM 1442 O O . SER A 1 192 ? -16.004 -11.191 13.993 1.00 93.62 192 SER A O 1
ATOM 1444 N N . GLU A 1 193 ? -16.644 -10.959 11.868 1.00 91.69 193 GLU A N 1
ATOM 1445 C CA . GLU A 1 193 ? -16.528 -9.504 11.821 1.00 91.69 193 GLU A CA 1
ATOM 1446 C C . GLU A 1 193 ? -17.408 -8.826 12.883 1.00 91.69 193 GLU A C 1
ATOM 1448 O O . GLU A 1 193 ? -16.912 -8.049 13.701 1.00 91.69 193 GLU A O 1
ATOM 1453 N N . ARG A 1 194 ? -18.707 -9.160 12.936 1.00 90.44 194 ARG A N 1
ATOM 1454 C CA . ARG A 1 194 ? -19.619 -8.642 13.973 1.00 90.44 194 ARG A CA 1
ATOM 1455 C C . ARG A 1 194 ? -19.091 -8.929 15.373 1.00 90.44 194 ARG A C 1
ATOM 1457 O O . ARG A 1 194 ? -19.063 -8.044 16.224 1.00 90.44 194 ARG A O 1
ATOM 1464 N N . GLN A 1 195 ? -18.662 -10.166 15.609 1.00 93.19 195 GLN A N 1
ATOM 1465 C CA . GLN A 1 195 ? -18.153 -10.593 16.905 1.00 93.19 195 GLN A CA 1
ATOM 1466 C C . GLN A 1 195 ? -16.848 -9.875 17.275 1.00 93.19 195 GLN A C 1
ATOM 1468 O O . GLN A 1 195 ? -16.661 -9.508 18.434 1.00 93.19 195 GLN A O 1
ATOM 1473 N N . PHE A 1 196 ? -15.970 -9.623 16.303 1.00 92.94 196 PHE A N 1
ATOM 1474 C CA . PHE A 1 196 ? -14.760 -8.837 16.497 1.00 92.94 196 PHE A CA 1
ATOM 1475 C C . PHE A 1 196 ? -15.093 -7.436 17.007 1.00 92.94 196 PHE A C 1
ATOM 1477 O O . PHE A 1 196 ? -14.547 -7.021 18.030 1.00 92.94 196 PHE A O 1
ATOM 1484 N N . PHE A 1 197 ? -16.014 -6.725 16.351 1.00 90.12 197 PHE A N 1
ATOM 1485 C CA . PHE A 1 197 ? -16.401 -5.385 16.788 1.00 90.12 197 PHE A CA 1
ATOM 1486 C C . PHE A 1 197 ? -17.081 -5.403 18.156 1.00 90.12 197 PHE A C 1
ATOM 1488 O O . PHE A 1 197 ? -16.695 -4.624 19.021 1.00 90.12 197 PHE A O 1
ATOM 1495 N N . GLU A 1 198 ? -18.018 -6.317 18.410 1.00 90.31 198 GLU A N 1
ATOM 1496 C CA . GLU A 1 198 ? -18.681 -6.415 19.717 1.00 90.31 198 GLU A CA 1
ATOM 1497 C C . GLU A 1 198 ? -17.696 -6.665 20.866 1.00 90.31 198 GLU A C 1
ATOM 1499 O O . GLU A 1 198 ? -17.810 -6.045 21.923 1.00 90.31 198 GLU A O 1
ATOM 1504 N N . ASN A 1 199 ? -16.692 -7.516 20.645 1.00 92.12 199 ASN A N 1
ATOM 1505 C CA . ASN A 1 199 ? -15.692 -7.836 21.660 1.00 92.12 199 ASN A CA 1
ATOM 1506 C C . ASN A 1 199 ? -14.690 -6.698 21.902 1.00 92.12 199 ASN A C 1
ATOM 1508 O O . ASN A 1 199 ? -14.131 -6.605 22.994 1.00 92.12 199 ASN A O 1
ATOM 1512 N N . ASN A 1 200 ? -14.427 -5.859 20.894 1.00 91.38 200 ASN A N 1
ATOM 1513 C CA . ASN A 1 200 ? -13.338 -4.883 20.942 1.00 91.38 200 ASN A CA 1
ATOM 1514 C C . ASN A 1 200 ? -13.801 -3.430 21.063 1.00 91.38 200 ASN A C 1
ATOM 1516 O O . ASN A 1 200 ? -13.043 -2.621 21.575 1.00 91.38 200 ASN A O 1
ATOM 1520 N N . LYS A 1 201 ? -15.029 -3.072 20.671 1.00 88.88 201 LYS A N 1
ATOM 1521 C CA . LYS A 1 201 ? -15.488 -1.673 20.538 1.00 88.88 201 LYS A CA 1
ATOM 1522 C C . LYS A 1 201 ? -15.347 -0.793 21.784 1.00 88.88 201 LYS A C 1
ATOM 1524 O O . LYS A 1 201 ? -15.443 0.426 21.678 1.00 88.88 201 LYS A O 1
ATOM 1529 N N . SER A 1 202 ? -15.150 -1.379 22.962 1.00 86.81 202 SER A N 1
ATOM 1530 C CA . SER A 1 202 ? -14.950 -0.661 24.227 1.00 86.81 202 SER A CA 1
ATOM 1531 C C . SER A 1 202 ? -13.632 -1.005 24.932 1.00 86.81 202 SER A C 1
ATOM 1533 O O . SER A 1 202 ? -13.428 -0.566 26.063 1.00 86.81 202 SER A O 1
ATOM 1535 N N . SER A 1 203 ? -12.746 -1.788 24.306 1.00 90.81 203 SER A N 1
ATOM 1536 C CA . SER A 1 203 ? -11.457 -2.153 24.897 1.00 90.81 203 SER A CA 1
ATOM 1537 C C . SER A 1 203 ? -10.462 -0.992 24.833 1.00 90.81 203 SER A C 1
ATOM 1539 O O . SER A 1 203 ? -10.542 -0.105 23.978 1.00 90.81 203 SER A O 1
ATOM 1541 N N . ASN A 1 204 ? -9.498 -0.992 25.753 1.00 90.44 204 ASN A N 1
ATOM 1542 C CA . ASN A 1 204 ? -8.428 0.003 25.748 1.00 90.44 204 ASN A CA 1
ATOM 1543 C C . ASN A 1 204 ? -7.530 -0.161 24.519 1.00 90.44 204 ASN A C 1
ATOM 1545 O O . ASN A 1 204 ? -7.102 0.831 23.936 1.00 90.44 204 ASN A O 1
ATOM 1549 N N . GLU A 1 205 ? -7.283 -1.401 24.102 1.00 88.94 205 GLU A N 1
ATOM 1550 C CA . GLU A 1 205 ? -6.515 -1.744 22.909 1.00 88.94 205 GLU A CA 1
ATOM 1551 C C . GLU A 1 205 ? -7.168 -1.162 21.650 1.00 88.94 205 GLU A C 1
ATOM 1553 O O . GLU A 1 205 ? -6.487 -0.542 20.834 1.00 88.94 205 GLU A O 1
ATOM 1558 N N . TRP A 1 206 ? -8.492 -1.281 21.529 1.00 91.12 206 TRP A N 1
ATOM 1559 C CA . TRP A 1 206 ? -9.263 -0.681 20.442 1.00 91.12 206 TRP A CA 1
ATOM 1560 C C . TRP A 1 206 ? -9.167 0.844 20.451 1.00 91.12 206 TRP A C 1
ATOM 1562 O O . TRP A 1 206 ? -8.797 1.450 19.445 1.00 91.12 206 TRP A O 1
ATOM 1572 N N . LEU A 1 207 ? -9.451 1.475 21.594 1.00 91.81 207 LEU A N 1
ATOM 1573 C CA . LEU A 1 207 ? -9.423 2.934 21.706 1.00 91.81 207 LEU A CA 1
ATOM 1574 C C . LEU A 1 207 ? -8.024 3.496 21.427 1.00 91.81 207 LEU A C 1
ATOM 1576 O O . LEU A 1 207 ? -7.900 4.524 20.763 1.00 91.81 207 LEU A O 1
ATOM 1580 N N . HIS A 1 208 ? -6.978 2.806 21.881 1.00 91.31 208 HIS A N 1
ATOM 1581 C CA . HIS A 1 208 ? -5.594 3.159 21.591 1.00 91.31 208 HIS A CA 1
ATOM 1582 C C . HIS A 1 208 ? -5.242 2.975 20.111 1.00 91.31 208 HIS A C 1
ATOM 1584 O O . HIS A 1 208 ? -4.570 3.831 19.544 1.00 91.31 208 HIS A O 1
ATOM 1590 N N . SER A 1 209 ? -5.703 1.895 19.473 1.00 87.81 209 SER A N 1
ATOM 1591 C CA . SER A 1 209 ? -5.415 1.628 18.060 1.00 87.81 209 SER A CA 1
ATOM 1592 C C . SER A 1 209 ? -6.112 2.611 17.121 1.00 87.81 209 SER A C 1
ATOM 1594 O O . SER A 1 209 ? -5.535 3.002 16.111 1.00 87.81 209 SER A O 1
ATOM 1596 N N . VAL A 1 210 ? -7.357 2.980 17.418 1.00 89.38 210 VAL A N 1
ATOM 1597 C CA . VAL A 1 210 ? -8.198 3.793 16.528 1.00 89.38 210 VAL A CA 1
ATOM 1598 C C . VAL A 1 210 ? -8.010 5.291 16.776 1.00 89.38 210 VAL A C 1
ATOM 1600 O O . VAL A 1 210 ? -8.015 6.085 15.835 1.00 89.38 210 VAL A O 1
ATOM 1603 N N . PHE A 1 211 ? -7.822 5.689 18.037 1.00 92.12 211 PHE A N 1
ATOM 1604 C CA . PHE A 1 211 ? -7.672 7.085 18.455 1.00 92.12 211 PHE A CA 1
ATOM 1605 C C . PHE A 1 211 ? -6.408 7.272 19.308 1.00 92.12 211 PHE A C 1
ATOM 1607 O O . PHE A 1 211 ? -6.497 7.663 20.477 1.00 92.12 211 PHE A O 1
ATOM 1614 N N . PRO A 1 212 ? -5.208 6.990 18.767 1.00 91.62 212 PRO A N 1
ATOM 1615 C CA . PRO A 1 212 ? -3.980 6.941 19.561 1.00 91.62 212 PRO A CA 1
ATOM 1616 C C . PRO A 1 212 ? -3.676 8.267 20.262 1.00 91.62 212 PRO A C 1
ATOM 1618 O O . PRO A 1 212 ? -3.303 8.282 21.436 1.00 91.62 212 PRO A O 1
ATOM 1621 N N . ALA A 1 213 ? -3.868 9.398 19.579 1.00 92.19 213 ALA A N 1
ATOM 1622 C CA . ALA A 1 213 ? -3.574 10.715 20.137 1.00 92.19 213 ALA A CA 1
ATOM 1623 C C . ALA A 1 213 ? -4.525 11.075 21.290 1.00 92.19 213 ALA A C 1
ATOM 1625 O O . ALA A 1 213 ? -4.091 11.536 22.347 1.00 92.19 213 ALA A O 1
ATOM 1626 N N . GLU A 1 214 ? -5.821 10.841 21.104 1.00 93.00 214 GLU A N 1
ATOM 1627 C CA . GLU A 1 214 ? -6.868 11.130 22.079 1.00 93.00 214 GLU A CA 1
ATOM 1628 C C . GLU A 1 214 ? -6.784 10.182 23.278 1.00 93.00 214 GLU A C 1
ATOM 1630 O O . GLU A 1 214 ? -6.872 10.635 24.421 1.00 93.00 214 GLU A O 1
ATOM 1635 N N . TYR A 1 215 ? -6.539 8.893 23.031 1.00 93.50 215 TYR A N 1
ATOM 1636 C CA . TYR A 1 215 ? -6.330 7.888 24.068 1.00 93.50 215 TYR A CA 1
ATOM 1637 C C . TYR A 1 215 ? -5.116 8.226 24.936 1.00 93.50 215 TYR A C 1
ATOM 1639 O O . TYR A 1 215 ? -5.229 8.278 26.160 1.00 93.50 215 TYR A O 1
ATOM 1647 N N . LEU A 1 216 ? -3.966 8.542 24.329 1.00 92.69 216 LEU A N 1
ATOM 1648 C CA . LEU A 1 216 ? -2.777 8.960 25.079 1.00 92.69 216 LEU A CA 1
ATOM 1649 C C . LEU A 1 216 ? -3.007 10.282 25.823 1.00 92.69 216 LEU A C 1
ATOM 1651 O O . LEU A 1 216 ? -2.526 10.445 26.945 1.00 92.69 216 LEU A O 1
ATOM 1655 N N . GLY A 1 217 ? -3.751 11.217 25.230 1.00 90.50 217 GLY A N 1
ATOM 1656 C CA . GLY A 1 217 ? -4.142 12.470 25.875 1.00 90.50 217 GLY A CA 1
ATOM 1657 C C . GLY A 1 217 ? -5.011 12.258 27.118 1.00 90.50 217 GLY A C 1
ATOM 1658 O O . GLY A 1 217 ? -4.823 12.947 28.123 1.00 90.50 217 GLY A O 1
ATOM 1659 N N . PHE A 1 218 ? -5.923 11.285 27.069 1.00 91.00 218 PHE A N 1
ATOM 1660 C CA . PHE A 1 218 ? -6.702 10.825 28.217 1.00 91.00 218 PHE A CA 1
ATOM 1661 C C . PHE A 1 218 ? -5.80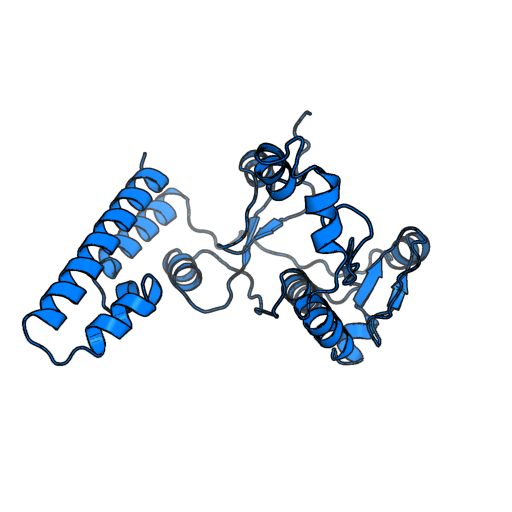7 10.139 29.262 1.00 91.00 218 PHE A C 1
ATOM 1663 O O . PHE A 1 218 ? -5.795 10.566 30.415 1.00 91.00 218 PHE A O 1
ATOM 1670 N N . MET A 1 219 ? -4.994 9.154 28.873 1.00 91.12 219 MET A N 1
ATOM 1671 C CA . MET A 1 219 ? -4.143 8.387 29.796 1.00 91.12 219 MET A CA 1
ATOM 1672 C C . MET A 1 219 ? -3.110 9.245 30.542 1.00 91.12 219 MET A C 1
ATOM 1674 O O . MET A 1 219 ? -2.696 8.897 31.643 1.00 91.12 219 MET A O 1
ATOM 1678 N N . ARG A 1 220 ? -2.685 10.369 29.952 1.00 91.06 220 ARG A N 1
ATOM 1679 C CA . ARG A 1 220 ? -1.721 11.313 30.547 1.00 91.06 220 ARG A CA 1
ATOM 1680 C C . ARG A 1 220 ? -2.365 12.412 31.397 1.00 91.06 220 ARG A C 1
ATOM 1682 O O . ARG A 1 220 ? -1.647 13.247 31.943 1.00 91.06 220 ARG A O 1
ATOM 1689 N N . SER A 1 221 ? -3.692 12.472 31.473 1.00 88.25 221 SER A N 1
ATOM 1690 C CA . SER A 1 221 ? -4.384 13.488 32.271 1.00 88.25 221 SER A CA 1
ATOM 1691 C C . SER A 1 221 ? -4.192 13.246 33.774 1.00 88.25 221 SER A C 1
ATOM 1693 O O . SER A 1 221 ? -4.135 12.108 34.233 1.00 88.25 221 SER A O 1
ATOM 1695 N N . ALA A 1 222 ? -4.103 14.321 34.562 1.00 75.75 222 ALA A N 1
ATOM 1696 C CA . ALA A 1 222 ? -3.821 14.259 36.002 1.00 75.75 222 ALA A CA 1
ATOM 1697 C C . ALA A 1 222 ? -5.018 13.784 36.865 1.00 75.75 222 ALA A C 1
ATOM 1699 O O . ALA A 1 222 ? -5.037 14.003 38.075 1.00 75.75 222 ALA A O 1
ATOM 1700 N N . GLY A 1 223 ? -6.024 13.145 36.258 1.00 79.81 223 GLY A N 1
ATOM 1701 C CA . GLY A 1 223 ? -7.288 12.789 36.904 1.00 79.81 223 GLY A CA 1
ATOM 1702 C C . GLY A 1 223 ? -8.269 13.965 37.030 1.00 79.81 223 GLY A C 1
ATOM 1703 O O . GLY A 1 223 ? -8.038 15.067 36.531 1.00 79.81 223 GLY A O 1
ATOM 1704 N N . GLY A 1 224 ? -9.405 13.722 37.687 1.00 85.12 224 GLY A N 1
ATOM 1705 C CA . GLY A 1 224 ? -10.435 14.739 37.924 1.00 85.12 224 GLY A CA 1
ATOM 1706 C C . GLY A 1 224 ? -11.288 15.075 36.692 1.00 85.12 224 GLY A C 1
ATOM 1707 O O . GLY A 1 224 ? -11.478 14.250 35.801 1.00 85.12 224 GLY A O 1
ATOM 1708 N N . GLN A 1 225 ? -11.832 16.297 36.654 1.00 86.00 225 GLN A N 1
ATOM 1709 C CA . GLN A 1 225 ? -12.790 16.722 35.620 1.00 86.00 225 GLN A CA 1
ATOM 1710 C C . GLN A 1 225 ? -12.197 16.747 34.201 1.00 86.00 225 GLN A C 1
ATOM 1712 O O . GLN A 1 225 ? -12.905 16.437 33.248 1.00 86.00 225 GLN A O 1
ATOM 1717 N N . ASP A 1 226 ? -10.908 17.074 34.051 1.00 87.38 226 ASP A N 1
ATOM 1718 C CA . ASP A 1 226 ? -10.226 17.085 32.746 1.00 87.38 226 ASP A CA 1
ATOM 1719 C C . ASP A 1 226 ? -10.084 15.670 32.162 1.00 87.38 226 ASP A C 1
ATOM 1721 O O . ASP A 1 226 ? -10.360 15.445 30.982 1.00 87.38 226 ASP A O 1
ATOM 1725 N N . ALA A 1 227 ? -9.719 14.694 33.000 1.00 89.19 227 ALA A N 1
ATOM 1726 C CA . ALA A 1 227 ? -9.625 13.292 32.602 1.00 89.19 227 ALA A CA 1
ATOM 1727 C C . ALA A 1 227 ? -10.979 12.744 32.137 1.00 89.19 227 ALA A C 1
ATOM 1729 O O . ALA A 1 22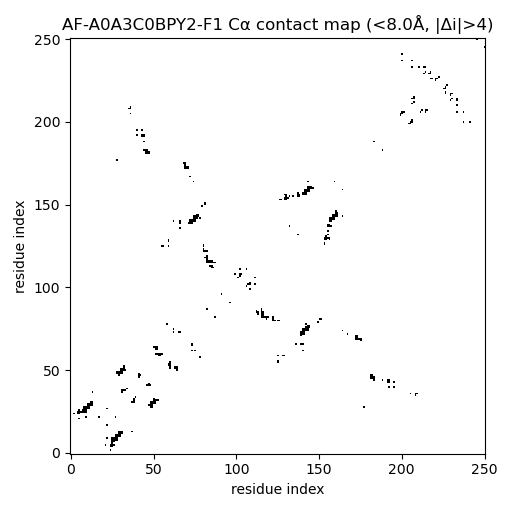7 ? -11.075 12.113 31.083 1.00 89.19 227 ALA A O 1
ATOM 1730 N N . GLU A 1 228 ? -12.035 13.046 32.895 1.00 90.62 228 GLU A N 1
ATOM 1731 C CA . GLU A 1 228 ? -13.396 12.614 32.588 1.00 90.62 228 GLU A CA 1
ATOM 1732 C C . GLU A 1 228 ? -13.919 13.270 31.300 1.00 90.62 228 GLU A C 1
ATOM 1734 O O . GLU A 1 228 ? -14.509 12.604 30.450 1.00 90.62 228 GLU A O 1
ATOM 1739 N N . ALA A 1 229 ? -13.635 14.559 31.089 1.00 91.44 229 ALA A N 1
ATOM 1740 C CA . ALA A 1 229 ? -13.988 15.256 29.854 1.00 91.44 229 ALA A CA 1
ATOM 1741 C C . ALA A 1 229 ? -13.287 14.649 28.623 1.00 91.44 229 ALA A C 1
ATOM 1743 O O . ALA A 1 229 ? -13.929 14.422 27.593 1.00 91.44 229 ALA A O 1
ATOM 1744 N N . LYS A 1 230 ? -11.988 14.336 28.726 1.00 92.44 230 LYS A N 1
ATOM 1745 C CA . LYS A 1 230 ? -11.216 13.695 27.645 1.00 92.44 230 LYS A CA 1
ATOM 1746 C C . LYS A 1 230 ? -11.710 12.285 27.345 1.00 92.44 230 LYS A C 1
ATOM 1748 O O . LYS A 1 230 ? -11.879 11.947 26.174 1.00 92.44 230 LYS A O 1
ATOM 1753 N N . LYS A 1 231 ? -12.009 11.497 28.381 1.00 91.94 231 LYS A N 1
ATOM 1754 C CA . LYS A 1 231 ? -12.600 10.162 28.239 1.00 91.94 231 LYS A CA 1
ATOM 1755 C C . LYS A 1 231 ? -13.952 10.220 27.530 1.00 91.94 231 LYS A C 1
ATOM 1757 O O . LYS A 1 231 ? -14.160 9.502 26.558 1.00 91.94 231 LYS A O 1
ATOM 1762 N N . ASN A 1 232 ? -14.845 11.112 27.957 1.00 92.69 232 ASN A N 1
ATOM 1763 C CA . ASN A 1 232 ? -16.164 11.265 27.341 1.00 92.69 232 ASN A CA 1
ATOM 1764 C C . ASN A 1 232 ? -16.077 11.742 25.883 1.00 92.69 232 ASN A C 1
ATOM 1766 O O . ASN A 1 232 ? -16.833 11.273 25.035 1.00 92.69 232 ASN A O 1
ATOM 1770 N N . SER A 1 233 ? -15.128 12.626 25.563 1.00 93.25 233 SER A N 1
ATOM 1771 C CA . SER A 1 233 ? -14.853 13.042 24.181 1.00 93.25 233 SER A CA 1
ATOM 1772 C C . SER A 1 233 ? -14.372 11.876 23.305 1.00 93.25 233 SER A C 1
ATOM 1774 O O . SER A 1 233 ? -14.865 11.695 22.190 1.00 93.25 233 SER A O 1
ATOM 1776 N N . LEU A 1 234 ? -13.452 11.055 23.825 1.00 94.19 234 LEU A N 1
ATOM 1777 C CA . LEU A 1 234 ? -12.956 9.851 23.157 1.00 94.19 234 LEU A CA 1
ATOM 1778 C C . LEU A 1 234 ? -14.088 8.849 22.890 1.00 94.19 234 LEU A C 1
ATOM 1780 O O . LEU A 1 234 ? -14.255 8.413 21.752 1.00 94.19 234 LEU A O 1
ATOM 1784 N N . LEU A 1 235 ? -14.903 8.539 23.903 1.00 93.81 235 LEU A N 1
ATOM 1785 C CA . LEU A 1 235 ? -16.043 7.627 23.764 1.00 93.81 235 LEU A CA 1
ATOM 1786 C C . LEU A 1 235 ? -17.068 8.152 22.754 1.00 93.81 235 LEU A C 1
ATOM 1788 O O . LEU A 1 235 ? -17.483 7.415 21.870 1.00 93.81 235 LEU A O 1
ATOM 1792 N N . LYS A 1 236 ? -17.380 9.452 22.781 1.00 94.56 236 LYS A N 1
ATOM 1793 C CA . LYS A 1 236 ? -18.284 10.061 21.797 1.00 94.56 236 LYS A CA 1
ATOM 1794 C C . LYS A 1 236 ? -17.769 9.919 20.360 1.00 94.56 236 LYS A C 1
ATOM 1796 O O . LYS A 1 236 ? -18.554 9.694 19.443 1.00 94.56 236 LYS A O 1
ATOM 1801 N N . ARG A 1 237 ? -16.460 10.075 20.131 1.00 94.56 237 ARG A N 1
ATOM 1802 C CA . ARG A 1 237 ? -15.863 9.865 18.797 1.00 94.56 237 ARG A CA 1
ATOM 1803 C C . ARG A 1 237 ? -15.899 8.403 18.382 1.00 94.56 237 ARG A C 1
ATOM 1805 O O . ARG A 1 237 ? -16.133 8.120 17.209 1.00 94.56 237 ARG A O 1
ATOM 1812 N N . ASN A 1 238 ? -15.693 7.507 19.338 1.00 94.88 238 ASN A N 1
ATOM 1813 C CA . ASN A 1 238 ? -15.825 6.080 19.122 1.00 94.88 238 ASN A CA 1
ATOM 1814 C C . ASN A 1 238 ? -17.254 5.702 18.708 1.00 94.88 238 ASN A C 1
ATOM 1816 O O . ASN A 1 238 ? -17.420 5.025 17.702 1.00 94.88 238 ASN A O 1
ATOM 1820 N N . ASP A 1 239 ? -18.276 6.231 19.381 1.00 94.06 239 ASP A N 1
ATOM 1821 C CA . ASP A 1 239 ? -19.683 5.982 19.037 1.00 94.06 239 ASP A CA 1
ATOM 1822 C C . ASP A 1 239 ? -20.024 6.447 17.611 1.00 94.06 239 ASP A C 1
ATOM 1824 O O . ASP A 1 239 ? -20.709 5.745 16.864 1.00 94.06 239 ASP A O 1
ATOM 1828 N N . VAL A 1 240 ? -19.503 7.609 17.194 1.00 94.69 240 VAL A N 1
ATOM 1829 C CA . VAL A 1 240 ? -19.670 8.115 15.818 1.00 94.69 240 VAL A CA 1
ATOM 1830 C C . VAL A 1 240 ? -19.012 7.183 14.800 1.00 94.69 240 VAL A C 1
ATOM 1832 O O . VAL A 1 240 ? -19.609 6.891 13.763 1.00 94.69 240 VAL A O 1
ATOM 1835 N N . LEU A 1 241 ? -17.795 6.706 15.081 1.00 92.00 241 LEU A N 1
ATOM 1836 C CA . LEU A 1 241 ? -17.112 5.753 14.210 1.00 92.00 241 LEU A CA 1
ATOM 1837 C C . LEU A 1 241 ? -17.886 4.436 14.110 1.00 92.00 241 LEU A C 1
ATOM 1839 O O . LEU A 1 241 ? -18.107 3.960 13.002 1.00 92.00 241 LEU A O 1
ATOM 1843 N N . LEU A 1 242 ? -18.309 3.868 15.240 1.00 90.56 242 LEU A N 1
ATOM 1844 C CA . LEU A 1 242 ? -19.062 2.613 15.275 1.00 90.56 242 LEU A CA 1
ATOM 1845 C C . LEU A 1 242 ? -20.368 2.732 14.488 1.00 90.56 242 LEU A C 1
ATOM 1847 O O . LEU A 1 242 ? -20.644 1.876 13.657 1.00 90.56 242 LEU A O 1
ATOM 1851 N N . SER A 1 243 ? -21.094 3.843 14.639 1.00 91.00 243 SER A N 1
ATOM 1852 C CA . SER A 1 243 ? -22.309 4.117 13.857 1.00 91.00 243 SER A CA 1
ATOM 1853 C C . SER A 1 243 ? -22.026 4.172 12.348 1.00 91.00 243 SER A C 1
ATOM 1855 O O . SER A 1 243 ? -22.811 3.696 11.530 1.00 91.00 243 SER A O 1
ATOM 1857 N N . HIS A 1 244 ? -20.891 4.756 11.946 1.00 90.31 244 HIS A N 1
ATOM 1858 C CA . HIS A 1 244 ? -20.477 4.765 10.542 1.00 90.31 244 HIS A CA 1
ATOM 1859 C C . HIS A 1 244 ? -20.097 3.372 10.031 1.00 90.31 244 HIS A C 1
ATOM 1861 O O . HIS A 1 244 ? -20.443 3.046 8.896 1.00 90.31 244 HIS A O 1
ATOM 1867 N N . LEU A 1 245 ? -19.393 2.573 10.838 1.00 86.19 245 LEU A N 1
ATOM 1868 C CA . LEU A 1 245 ? -19.019 1.203 10.489 1.00 86.19 245 LEU A CA 1
ATOM 1869 C C . LEU A 1 245 ? -20.258 0.316 10.356 1.00 86.19 245 LEU A C 1
ATOM 1871 O O . LEU A 1 245 ? -20.391 -0.372 9.352 1.00 86.19 245 LEU A O 1
ATOM 1875 N N . GLU A 1 246 ? -21.200 0.393 11.296 1.00 86.31 246 GLU A N 1
ATOM 1876 C CA . GLU A 1 246 ? -22.464 -0.349 11.233 1.00 86.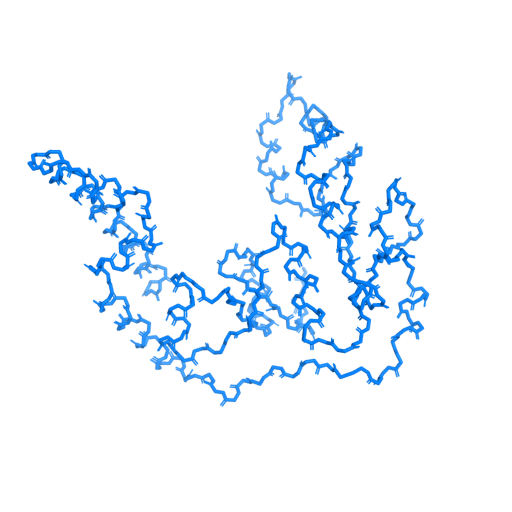31 246 GLU A CA 1
ATOM 1877 C C . GLU A 1 246 ? -23.224 -0.063 9.936 1.00 86.31 246 GLU A C 1
ATOM 1879 O O . GLU A 1 246 ? -23.646 -0.998 9.258 1.00 86.31 246 GLU A O 1
ATOM 1884 N N . ARG A 1 247 ? -23.310 1.210 9.534 1.00 88.25 247 ARG A N 1
ATOM 1885 C CA . ARG A 1 247 ? -23.933 1.593 8.264 1.00 88.25 247 ARG A CA 1
ATOM 1886 C C . ARG A 1 247 ? -23.190 1.052 7.043 1.00 88.25 247 ARG A C 1
ATOM 1888 O O . ARG A 1 247 ? -23.819 0.691 6.066 1.00 88.25 247 ARG A O 1
ATOM 1895 N N . ILE A 1 248 ? -21.857 1.044 7.046 1.00 82.56 248 ILE A N 1
ATOM 1896 C CA . ILE A 1 248 ? -21.078 0.556 5.892 1.00 82.56 248 ILE A CA 1
ATOM 1897 C C . ILE A 1 248 ? -21.188 -0.966 5.748 1.00 82.56 248 ILE A C 1
ATOM 1899 O O . ILE A 1 248 ? -21.155 -1.479 4.631 1.00 82.56 248 ILE A O 1
ATOM 1903 N N . LEU A 1 249 ? -21.262 -1.679 6.871 1.00 77.00 249 LEU A N 1
ATOM 1904 C CA . LEU A 1 249 ? -21.175 -3.136 6.904 1.00 77.00 249 LEU A CA 1
ATOM 1905 C C . LEU A 1 249 ? -22.539 -3.822 6.810 1.00 77.00 249 LEU A C 1
ATOM 1907 O O . LEU A 1 249 ? -22.620 -4.950 6.321 1.00 77.00 249 LEU A O 1
ATOM 1911 N N . TYR A 1 250 ? -23.599 -3.182 7.309 1.00 79.50 250 TYR A N 1
ATOM 1912 C CA . TYR A 1 250 ? -24.890 -3.837 7.531 1.00 79.50 250 TYR A CA 1
ATOM 1913 C C . TYR A 1 250 ? -26.081 -3.168 6.839 1.00 79.50 250 TYR A C 1
ATOM 1915 O O . TYR A 1 250 ? -27.161 -3.763 6.852 1.00 79.50 250 TYR A O 1
ATOM 1923 N N . GLU A 1 251 ? -25.897 -1.989 6.239 1.00 72.56 251 GLU A N 1
ATOM 1924 C CA . GLU A 1 251 ? -26.900 -1.291 5.416 1.00 72.56 251 GLU A CA 1
ATOM 1925 C C . GLU A 1 251 ? -26.469 -1.238 3.943 1.00 72.56 251 GLU A C 1
ATOM 1927 O O . GLU A 1 251 ? -27.351 -1.438 3.074 1.00 72.56 251 GLU A O 1
#

Radius of gyration: 22.7 Å; Cα contacts (8 Å, |Δi|>4): 250; chains: 1; bounding box: 50×58×63 Å

Mean predicted aligned error: 7.69 Å